Protein AF-A0A7C4NBY6-F1 (afdb_monomer)

Solvent-accessible surface area (backbone atoms only — not comparable to full-atom values): 15526 Å² total; per-residue (Å²): 138,87,88,79,88,91,81,85,66,62,71,57,51,63,73,37,86,77,60,76,78,75,70,84,73,88,75,88,80,89,88,84,87,86,90,79,82,87,80,92,70,84,75,74,75,58,70,39,58,70,63,40,62,49,52,49,52,52,25,50,50,37,29,56,73,66,63,58,60,40,31,35,39,36,38,37,41,39,39,56,54,60,53,80,63,89,55,89,90,58,79,65,83,64,44,34,36,37,45,35,40,35,35,25,38,88,86,44,29,34,62,32,36,39,36,41,34,20,40,81,88,66,49,79,68,38,40,31,40,34,47,93,52,32,33,36,34,66,71,80,70,45,76,44,84,41,78,74,44,67,74,70,83,73,61,92,62,50,78,68,47,50,63,32,72,57,34,46,62,45,79,49,66,48,97,88,66,50,50,28,37,36,38,36,37,58,46,73,48,98,57,71,42,76,48,90,51,33,71,87,53,66,36,37,35,33,40,35,41,40,39,35,24,36,62,80,52,22,41,56,36,35,39,39,31,37,37,32,25,73,84,68,52,72,46,61,41,34,39,37,38,44,49,78,45,71,79,47,81,78,53,69,73,64,55,45,49,60,57,53,50,52,57,54,59,78,73,110

Nearest PDB structures (foldseek):
  4kc5-assembly2_D  TM=1.621E-01  e=1.678E-02  Mycetohabitans rhizox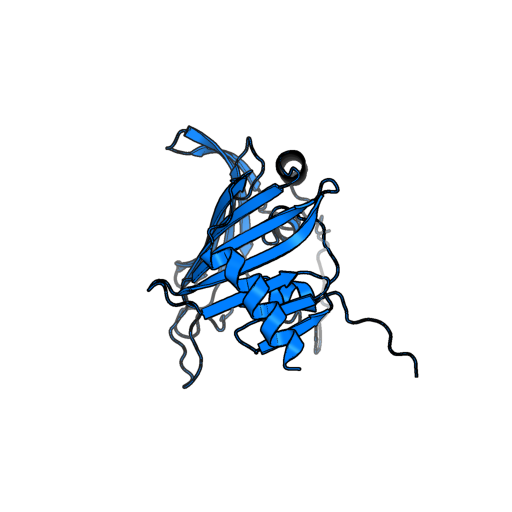inica
  6le0-assembly2_D  TM=1.677E-01  e=1.413E-01  Streptomyces koyangensis
  8oii-assembly1_B  TM=1.585E-01  e=1.658E-01  Mycetohabitans rhizoxinica
  6nnw-assembly1_B  TM=1.621E-01  e=3.494E-01  Streptomyces longisporoflavus
  6le0-assembly1_A  TM=1.257E-01  e=2.407E-01  Streptomyces koyangensis

pLDDT: mean 81.81, std 24.05, range [23.48, 98.44]

Secondary structure (DSSP, 8-state):
-------SSHHHHHHSS--------------------------PPPPPPHHHHHHHHHHHHHHHHH--SEEEEEEEEEEE--PPP-STTPPPP--EEEEEEEEE-TTSEEEEEEEEEEETT--EEEEEEEETTEEEETTTTEEEE---EE-----TTHHHHTT-TT-EEEEEE-TTS-EEEEEEEEEEEEEEE--GGGSSSPPEEEEEEEEEEETTT--EEEEEEEEEETTS-EEEEEEEEEEEEESPPPPHHHHHHHHHHHHHHHT-

Mean predicted aligned error: 9.98 Å

Sequence (268 aa):
MKKWVVFLGLAFVLLTGFVVAINHADAASLIPLDLSKPESSQVEKPTASPSAEQDFQELKNKAQARIGEGWLYMRSFEKFDVDPPQEEGVIPLVDTTGDLWYYVNASGYVERFVTIFRTMDGKIQQVGVYSDGTAWNTMVDEIVEMAPFRFEPSDYGLPYGFRSPDFKSQKTVLENGLEVVRFTFTKQAEKPYKSLDYQASAPIVSHESSYVFDAVSGFFISKTDIVTMEDGTQRVFTYLEEEIKFDVKPPSDVLAYFELKKQREEQK

Structure (mmCIF, N/CA/C/O backbone):
data_AF-A0A7C4NBY6-F1
#
_entry.id   AF-A0A7C4NBY6-F1
#
loop_
_atom_site.group_PDB
_atom_site.id
_atom_site.type_symbol
_atom_site.label_atom_id
_atom_site.label_alt_id
_atom_site.label_comp_id
_atom_site.label_asym_id
_atom_site.label_entity_id
_atom_site.label_seq_id
_atom_site.pdbx_PDB_ins_code
_atom_site.Cartn_x
_atom_site.Cartn_y
_atom_site.Cartn_z
_atom_site.occupancy
_atom_site.B_iso_or_equiv
_atom_site.auth_seq_id
_atom_site.auth_comp_id
_atom_site.auth_asym_id
_atom_site.auth_atom_id
_atom_site.pdbx_PDB_model_num
ATOM 1 N N . MET A 1 1 ? 19.600 20.676 28.885 1.00 32.28 1 MET A N 1
ATOM 2 C CA . MET A 1 1 ? 19.502 19.600 27.876 1.00 32.28 1 MET A CA 1
ATOM 3 C C . MET A 1 1 ? 18.105 19.633 27.279 1.00 32.28 1 MET A C 1
ATOM 5 O O . MET A 1 1 ? 17.155 19.311 27.975 1.00 32.28 1 MET A O 1
ATOM 9 N N . LYS A 1 2 ? 17.972 20.131 26.046 1.00 28.30 2 LYS A N 1
ATOM 10 C CA . LYS A 1 2 ? 16.713 20.163 25.288 1.00 28.30 2 LYS A CA 1
ATOM 11 C C . LYS A 1 2 ? 16.664 18.893 24.434 1.00 28.30 2 LYS A C 1
ATOM 13 O O . LYS A 1 2 ? 17.519 18.741 23.570 1.00 28.30 2 LYS A O 1
ATOM 18 N N . LYS A 1 3 ? 15.711 17.994 24.686 1.00 26.92 3 LYS A N 1
ATOM 19 C CA . LYS A 1 3 ? 15.344 16.919 23.755 1.00 26.92 3 LYS A CA 1
ATOM 20 C C . LYS A 1 3 ? 14.079 17.377 23.036 1.00 26.92 3 LYS A C 1
ATOM 22 O O . LYS A 1 3 ? 13.053 17.556 23.678 1.00 26.92 3 LYS A O 1
ATOM 27 N N . TRP A 1 4 ? 14.196 17.644 21.742 1.00 23.48 4 TRP A N 1
ATOM 28 C CA . TRP A 1 4 ? 13.093 17.975 20.847 1.00 23.48 4 TRP A CA 1
ATOM 29 C C . TRP A 1 4 ? 13.277 17.140 19.572 1.00 23.48 4 TRP A C 1
ATOM 31 O O . TRP A 1 4 ? 14.346 17.170 18.974 1.00 23.48 4 TRP A O 1
ATOM 41 N N . VAL A 1 5 ? 12.200 16.435 19.211 1.00 27.39 5 VAL A N 1
ATOM 42 C CA . VAL A 1 5 ? 11.811 15.954 17.871 1.00 27.39 5 VAL A CA 1
ATOM 43 C C . VAL A 1 5 ? 12.631 14.829 17.227 1.00 27.39 5 VAL A C 1
ATOM 45 O O . VAL A 1 5 ? 13.537 15.073 16.442 1.00 27.39 5 VAL A O 1
ATOM 48 N N . VAL A 1 6 ? 12.166 13.592 17.435 1.00 26.83 6 VAL A N 1
ATOM 49 C CA . VAL A 1 6 ? 12.049 12.559 16.386 1.00 26.83 6 VAL A CA 1
ATOM 50 C C . VAL A 1 6 ? 10.724 11.833 16.654 1.00 26.83 6 VAL A C 1
ATOM 52 O O . VAL A 1 6 ? 10.695 10.884 17.423 1.00 26.83 6 VAL A O 1
ATOM 55 N N . PHE A 1 7 ? 9.601 12.337 16.131 1.00 29.36 7 PHE A N 1
ATOM 56 C CA . PHE A 1 7 ? 8.275 11.728 16.366 1.00 29.36 7 PHE A CA 1
ATOM 57 C C . PHE A 1 7 ? 7.418 11.561 15.101 1.00 29.36 7 PHE A C 1
ATOM 59 O O . PHE A 1 7 ? 6.248 11.224 15.202 1.00 29.36 7 PHE A O 1
ATOM 66 N N . LEU A 1 8 ? 7.984 11.741 13.901 1.00 25.50 8 LEU A N 1
ATOM 67 C CA . LEU A 1 8 ? 7.233 11.577 12.644 1.00 25.50 8 LEU A CA 1
ATOM 68 C C . LEU A 1 8 ? 7.529 10.284 11.862 1.00 25.50 8 LEU A C 1
ATOM 70 O O . LEU A 1 8 ? 6.900 10.054 10.839 1.00 25.50 8 LEU A O 1
ATOM 74 N N . GLY A 1 9 ? 8.443 9.426 12.326 1.00 24.34 9 GLY A N 1
ATOM 75 C CA . GLY A 1 9 ? 8.822 8.204 11.594 1.00 24.34 9 GLY A CA 1
ATOM 76 C C . GLY A 1 9 ? 8.203 6.899 12.105 1.00 24.34 9 GLY A C 1
ATOM 77 O O . GLY A 1 9 ? 8.121 5.938 11.350 1.00 24.34 9 GLY A O 1
ATOM 78 N N . LEU A 1 10 ? 7.762 6.835 13.368 1.00 27.34 10 LEU A N 1
ATOM 79 C CA . LEU A 1 10 ? 7.408 5.554 14.003 1.00 27.34 10 LEU A CA 1
ATOM 80 C C . LEU A 1 10 ? 5.988 5.064 13.675 1.00 27.34 10 LEU A C 1
ATOM 82 O O . LEU A 1 10 ? 5.755 3.861 13.631 1.00 27.34 10 LEU A O 1
ATOM 86 N N . ALA A 1 11 ? 5.051 5.976 13.397 1.00 30.95 11 ALA A N 1
ATOM 87 C CA . ALA A 1 11 ? 3.669 5.604 13.087 1.00 30.95 11 ALA A CA 1
ATOM 88 C C . ALA A 1 11 ? 3.545 4.855 11.745 1.00 30.95 11 ALA A C 1
ATOM 90 O O . ALA A 1 11 ? 2.677 4.003 11.602 1.00 30.95 11 ALA A O 1
ATOM 91 N N . PHE A 1 12 ? 4.448 5.112 10.789 1.00 33.59 12 PHE A N 1
ATOM 92 C CA . PHE A 1 12 ? 4.451 4.426 9.492 1.00 33.59 12 PHE A CA 1
ATOM 93 C C . PHE A 1 12 ? 5.076 3.022 9.582 1.00 33.59 12 PHE A C 1
ATOM 95 O O . PHE A 1 12 ? 4.579 2.083 8.972 1.00 33.59 12 PHE A O 1
ATOM 102 N N . VAL A 1 13 ? 6.092 2.848 10.439 1.00 36.34 13 VAL A N 1
ATOM 103 C CA . VAL A 1 13 ? 6.777 1.560 10.681 1.00 36.34 13 VAL A CA 1
ATOM 104 C C . VAL A 1 13 ? 5.868 0.522 11.354 1.00 36.34 13 VAL A C 1
ATOM 106 O O . VAL A 1 13 ? 6.084 -0.677 11.208 1.00 36.34 13 VAL A O 1
ATOM 109 N N . LEU A 1 14 ? 4.824 0.963 12.061 1.00 35.47 14 LEU A N 1
ATOM 110 C CA . LEU A 1 14 ? 3.851 0.071 12.699 1.00 35.47 14 LEU A CA 1
ATOM 111 C C . LEU A 1 14 ? 2.635 -0.255 11.811 1.00 35.47 14 LEU A C 1
ATOM 113 O O . LEU A 1 14 ? 1.968 -1.258 12.061 1.00 35.47 14 LEU A O 1
ATOM 117 N N . LEU A 1 15 ? 2.361 0.552 10.778 1.00 37.72 15 LEU A N 1
ATOM 118 C CA . LEU A 1 15 ? 1.223 0.378 9.861 1.00 37.72 15 LEU A CA 1
ATOM 119 C C . LEU A 1 15 ? 1.558 -0.491 8.639 1.00 37.72 15 LEU A C 1
ATOM 121 O O . LEU A 1 15 ? 0.681 -1.193 8.140 1.00 37.72 15 LEU A O 1
ATOM 125 N N . THR A 1 16 ? 2.823 -0.530 8.224 1.00 40.53 16 THR A N 1
ATOM 126 C CA . THR A 1 16 ? 3.344 -1.481 7.235 1.00 40.53 16 THR A CA 1
ATOM 127 C C . THR A 1 16 ? 4.327 -2.411 7.938 1.00 40.53 16 THR A C 1
ATOM 129 O O . THR A 1 16 ? 5.498 -2.070 8.119 1.00 40.53 16 THR A O 1
ATOM 132 N N . GLY A 1 17 ? 3.858 -3.579 8.390 1.00 32.06 17 GLY A N 1
ATOM 133 C CA . GLY A 1 17 ? 4.773 -4.669 8.729 1.00 32.06 17 GLY A CA 1
ATOM 134 C C . GLY A 1 17 ? 5.675 -4.908 7.520 1.00 32.06 17 GLY A C 1
ATOM 135 O O . GLY A 1 17 ? 5.159 -5.235 6.462 1.00 32.06 17 GLY A O 1
ATOM 136 N N . PHE A 1 18 ? 6.980 -4.667 7.693 1.00 30.75 18 PHE A N 1
ATOM 137 C CA . PHE A 1 18 ? 7.996 -4.334 6.676 1.00 30.75 18 PHE A CA 1
ATOM 138 C C . PHE A 1 18 ? 8.055 -2.860 6.236 1.00 30.75 18 PHE A C 1
ATOM 140 O O . PHE A 1 18 ? 7.752 -2.489 5.109 1.00 30.75 18 PHE A O 1
ATOM 147 N N . VAL A 1 19 ? 8.651 -2.026 7.091 1.00 28.53 19 VAL A N 1
ATOM 148 C CA . VAL A 1 19 ? 9.591 -1.016 6.592 1.00 28.53 19 VAL A CA 1
ATOM 149 C C . VAL A 1 19 ? 10.946 -1.705 6.479 1.00 28.53 19 VAL A C 1
ATOM 151 O O . VAL A 1 19 ? 11.680 -1.816 7.461 1.00 28.53 19 VAL A O 1
ATOM 154 N N . VAL A 1 20 ? 11.308 -2.154 5.272 1.00 26.89 20 VAL A N 1
ATOM 155 C CA . VAL A 1 20 ? 12.728 -2.121 4.912 1.00 26.89 20 VAL A CA 1
ATOM 156 C C . VAL A 1 20 ? 13.118 -0.661 5.053 1.00 26.89 20 VAL A C 1
ATOM 158 O O . VAL A 1 20 ? 12.638 0.208 4.324 1.00 26.89 20 VAL A O 1
ATOM 161 N N . ALA A 1 21 ? 13.942 -0.379 6.055 1.00 24.91 21 ALA A N 1
ATOM 162 C CA . ALA A 1 21 ? 14.604 0.895 6.182 1.00 24.91 21 ALA A CA 1
ATOM 163 C C . ALA A 1 21 ? 15.480 1.088 4.937 1.00 24.91 21 ALA A C 1
ATOM 165 O O . ALA A 1 21 ? 16.657 0.735 4.930 1.00 24.91 21 ALA A O 1
ATOM 166 N N . ILE A 1 22 ? 14.928 1.691 3.882 1.00 27.41 22 ILE A N 1
ATOM 167 C CA . ILE A 1 22 ? 15.745 2.473 2.965 1.00 27.41 22 ILE A CA 1
ATOM 168 C C . ILE A 1 22 ? 16.161 3.688 3.783 1.00 27.41 22 ILE A C 1
ATOM 170 O O . ILE A 1 22 ? 15.513 4.735 3.780 1.00 27.41 22 ILE A O 1
ATOM 174 N N . ASN A 1 23 ? 17.248 3.518 4.534 1.00 23.75 23 ASN A N 1
ATOM 175 C CA . ASN A 1 23 ? 18.054 4.640 4.954 1.00 23.75 23 ASN A CA 1
ATOM 176 C C . ASN A 1 23 ? 18.308 5.477 3.699 1.00 23.75 23 ASN A C 1
ATOM 178 O O . ASN A 1 23 ? 19.023 5.060 2.788 1.00 23.75 23 ASN A O 1
ATOM 182 N N . HIS A 1 24 ? 17.729 6.674 3.662 1.00 27.55 24 HIS A N 1
ATOM 183 C CA . HIS A 1 24 ? 18.374 7.789 2.994 1.00 27.55 24 HIS A CA 1
ATOM 184 C C . HIS A 1 24 ? 19.707 8.010 3.713 1.00 27.55 24 HIS A C 1
ATOM 186 O O . HIS A 1 24 ? 19.808 8.787 4.658 1.00 27.55 24 HIS A O 1
ATOM 192 N N . ALA A 1 25 ? 20.722 7.256 3.301 1.00 25.66 25 ALA A N 1
ATOM 193 C CA . ALA A 1 25 ? 22.104 7.569 3.582 1.00 25.66 25 ALA A CA 1
ATOM 194 C C . ALA A 1 25 ? 22.569 8.547 2.501 1.00 25.66 25 ALA A C 1
ATOM 196 O O . ALA A 1 25 ? 23.158 8.153 1.498 1.00 25.66 25 ALA A O 1
ATOM 197 N N . ASP A 1 26 ? 22.308 9.833 2.724 1.00 31.17 26 ASP A N 1
ATOM 198 C CA . ASP A 1 26 ? 23.269 10.837 2.289 1.00 31.17 26 ASP A CA 1
ATOM 199 C C . ASP A 1 26 ? 24.441 10.778 3.275 1.00 31.17 26 ASP A C 1
ATOM 201 O O . ASP A 1 26 ? 24.358 11.252 4.408 1.00 31.17 26 ASP A O 1
ATOM 205 N N . ALA A 1 27 ? 25.539 10.162 2.846 1.00 26.11 27 ALA A N 1
ATOM 206 C CA . ALA A 1 27 ? 26.855 10.378 3.429 1.00 26.11 27 ALA A CA 1
ATOM 207 C C . ALA A 1 27 ? 27.911 10.238 2.330 1.00 26.11 27 ALA A C 1
ATOM 209 O O . ALA A 1 27 ? 28.304 9.147 1.921 1.00 26.11 27 ALA A O 1
ATOM 210 N N . ALA A 1 28 ? 28.331 11.397 1.837 1.00 33.75 28 ALA A N 1
ATOM 211 C CA . ALA A 1 28 ? 29.424 11.583 0.904 1.00 33.75 28 ALA A CA 1
ATOM 212 C C . ALA A 1 28 ? 30.801 11.255 1.513 1.00 33.75 28 ALA A C 1
ATOM 214 O O . ALA A 1 28 ? 31.019 11.397 2.715 1.00 33.75 28 ALA A O 1
ATOM 215 N N . SER A 1 29 ? 31.754 10.940 0.630 1.00 25.06 29 SER A N 1
ATOM 216 C CA . SER A 1 29 ? 33.210 11.115 0.789 1.00 25.06 29 SER A CA 1
ATOM 217 C C . SER A 1 29 ? 33.856 10.956 -0.609 1.00 25.06 29 SER A C 1
ATOM 219 O O . SER A 1 29 ? 33.950 9.831 -1.086 1.00 25.06 29 SER A O 1
ATOM 221 N N . LEU A 1 30 ? 34.023 12.020 -1.422 1.00 29.78 30 LEU A N 1
ATOM 222 C CA . LEU A 1 30 ? 35.230 12.882 -1.594 1.00 29.78 30 LEU A CA 1
ATOM 223 C C . LEU A 1 30 ? 36.470 12.075 -2.084 1.00 29.78 30 LEU A C 1
ATOM 225 O O . LEU A 1 30 ? 36.794 11.084 -1.444 1.00 29.78 30 LEU A O 1
ATOM 229 N N . ILE A 1 31 ? 37.244 12.369 -3.158 1.00 30.73 31 ILE A N 1
ATOM 230 C CA . ILE A 1 31 ? 37.828 13.587 -3.818 1.00 30.73 31 ILE A CA 1
ATOM 231 C C . ILE A 1 31 ? 38.410 13.151 -5.223 1.00 30.73 31 ILE A C 1
ATOM 233 O O . ILE A 1 31 ? 38.575 11.941 -5.379 1.00 30.73 31 ILE A O 1
ATOM 237 N N . PRO A 1 32 ? 38.917 13.985 -6.184 1.00 30.92 32 PRO A N 1
ATOM 238 C CA . PRO A 1 32 ? 38.577 15.327 -6.699 1.00 30.92 32 PRO A CA 1
ATOM 239 C C . PRO A 1 32 ? 38.103 15.326 -8.179 1.00 30.92 32 PRO A C 1
ATOM 241 O O . PRO A 1 32 ? 38.377 14.413 -8.953 1.00 30.92 32 PRO A O 1
ATOM 244 N N . LEU A 1 33 ? 37.480 16.436 -8.587 1.00 28.31 33 LEU A N 1
ATOM 245 C CA . LEU A 1 33 ? 37.264 16.824 -9.986 1.00 28.31 33 LEU A CA 1
ATOM 246 C C . LEU A 1 33 ? 38.569 17.339 -10.627 1.00 28.31 33 LEU A C 1
ATOM 248 O O . LEU A 1 33 ? 39.222 18.206 -10.043 1.00 28.31 33 LEU A O 1
ATOM 252 N N . ASP A 1 34 ? 38.874 16.898 -11.851 1.00 31.20 34 ASP A N 1
ATOM 253 C CA . ASP A 1 34 ? 39.746 17.629 -12.781 1.00 31.20 34 ASP A CA 1
ATOM 254 C C . ASP A 1 34 ? 38.880 18.536 -13.675 1.00 31.20 34 ASP A C 1
ATOM 256 O O . ASP A 1 34 ? 37.885 18.109 -14.265 1.00 31.20 34 ASP A O 1
ATOM 260 N N . LEU A 1 35 ? 39.238 19.819 -13.699 1.00 44.47 35 LEU A N 1
ATOM 261 C CA . LEU A 1 35 ? 38.503 20.946 -14.268 1.00 44.47 35 LEU A CA 1
ATOM 262 C C . LEU A 1 35 ? 39.132 21.395 -15.593 1.00 44.47 35 LEU A C 1
ATOM 264 O O . LEU A 1 35 ? 39.631 22.515 -15.711 1.00 44.47 35 LEU A O 1
ATOM 268 N N . SER A 1 36 ? 39.033 20.568 -16.629 1.00 35.53 36 SER A N 1
ATOM 269 C CA . SER A 1 36 ? 39.248 21.008 -18.013 1.00 35.53 36 SER A CA 1
ATOM 270 C C . SER A 1 36 ? 37.919 21.019 -18.790 1.00 35.53 36 SER A C 1
ATOM 272 O O . SER A 1 36 ? 37.463 20.019 -19.329 1.00 35.53 36 SER A O 1
ATOM 274 N N . LYS A 1 37 ? 37.270 22.198 -18.792 1.00 36.00 37 LYS A N 1
ATOM 275 C CA . LYS A 1 37 ? 36.096 22.608 -19.612 1.00 36.00 37 LYS A CA 1
ATOM 276 C C . LYS A 1 37 ? 36.357 22.453 -21.136 1.00 36.00 37 LYS A C 1
ATOM 278 O O . LYS A 1 37 ? 37.534 22.404 -21.492 1.00 36.00 37 LYS A O 1
ATOM 283 N N . PRO A 1 38 ? 35.350 22.578 -22.049 1.00 48.56 38 PRO A N 1
ATOM 284 C CA . PRO A 1 38 ? 33.964 23.072 -21.882 1.00 48.56 38 PRO A CA 1
ATOM 285 C C . PRO A 1 38 ? 32.883 22.112 -22.451 1.00 48.56 38 PRO A C 1
ATOM 287 O O . PRO A 1 38 ? 33.182 21.219 -23.219 1.00 48.56 38 PRO A O 1
ATOM 290 N N . GLU A 1 39 ? 31.616 22.159 -22.037 1.00 32.28 39 GLU A N 1
ATOM 291 C CA . GLU A 1 39 ? 30.626 23.080 -22.606 1.00 32.28 39 GLU A CA 1
ATOM 292 C C . GLU A 1 39 ? 29.382 23.208 -21.720 1.00 32.28 39 GLU A C 1
ATOM 294 O O . GLU A 1 39 ? 28.877 22.263 -21.119 1.00 32.28 39 GLU A O 1
ATOM 299 N N . SER A 1 40 ? 28.904 24.445 -21.656 1.00 42.62 40 SER A N 1
ATOM 300 C CA . SER A 1 40 ? 27.675 24.864 -21.003 1.00 42.62 40 SER A CA 1
ATOM 301 C C . SER A 1 40 ? 26.471 24.305 -21.758 1.00 42.62 40 SER A C 1
ATOM 303 O O . SER A 1 40 ? 26.039 24.899 -22.742 1.00 42.62 40 SER A O 1
ATOM 305 N N . SER A 1 41 ? 25.878 23.234 -21.243 1.00 34.41 41 SER A N 1
ATOM 306 C CA . SER A 1 41 ? 24.446 23.004 -21.415 1.00 34.41 41 SER A CA 1
ATOM 307 C C . SER A 1 41 ? 23.774 23.383 -20.106 1.00 34.41 41 SER A C 1
ATOM 309 O O . SER A 1 41 ? 24.000 22.751 -19.075 1.00 34.41 41 SER A O 1
ATOM 311 N N . GLN A 1 42 ? 22.982 24.455 -20.128 1.00 35.38 42 GLN A N 1
ATOM 312 C CA . GLN A 1 42 ? 21.970 24.630 -19.099 1.00 35.38 42 GLN A CA 1
ATOM 313 C C . GLN A 1 42 ? 21.042 23.423 -19.219 1.00 35.38 42 GLN A C 1
ATOM 315 O O . GLN A 1 42 ? 20.294 23.302 -20.183 1.00 35.38 42 GLN A O 1
ATOM 320 N N . VAL A 1 43 ? 21.164 22.487 -18.279 1.00 36.09 43 VAL A N 1
ATOM 321 C CA . VAL A 1 43 ? 20.194 21.412 -18.108 1.00 36.09 43 VAL A CA 1
ATOM 322 C C . VAL A 1 43 ? 18.941 22.092 -17.578 1.00 36.09 43 VAL A C 1
ATOM 324 O O . VAL A 1 43 ? 18.817 22.340 -16.377 1.00 36.09 43 VAL A O 1
ATOM 327 N N . GLU A 1 44 ? 18.045 22.481 -18.484 1.00 37.28 44 GLU A N 1
ATOM 328 C CA . GLU A 1 44 ? 16.675 22.776 -18.096 1.00 37.28 44 GLU A CA 1
ATOM 329 C C . GLU A 1 44 ? 16.145 21.541 -17.379 1.00 37.28 44 GLU A C 1
ATOM 331 O O . GLU A 1 44 ? 16.130 20.432 -17.912 1.00 37.28 44 GLU A O 1
ATOM 336 N N . LYS A 1 45 ? 15.798 21.741 -16.109 1.00 38.00 45 LYS A N 1
ATOM 337 C CA . LYS A 1 45 ? 15.256 20.707 -15.244 1.00 38.00 45 LYS A CA 1
ATOM 338 C C . LYS A 1 45 ? 13.979 20.187 -15.915 1.00 38.00 45 LYS A C 1
ATOM 340 O O . LYS A 1 45 ? 13.042 20.977 -16.067 1.00 38.00 45 LYS A O 1
ATOM 345 N N . PRO A 1 46 ? 13.915 18.910 -16.327 1.00 40.50 46 PRO A N 1
ATOM 346 C CA . PRO A 1 46 ? 12.710 18.372 -16.930 1.00 40.50 46 PRO A CA 1
ATOM 347 C C . PRO A 1 46 ?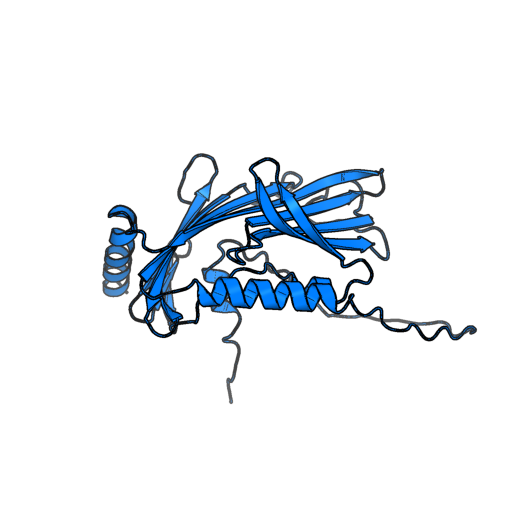 11.573 18.508 -15.921 1.00 40.50 46 PRO A C 1
ATOM 349 O O . PRO A 1 46 ? 11.653 18.003 -14.801 1.00 40.50 46 PRO A O 1
ATOM 352 N N . THR A 1 47 ? 10.561 19.283 -16.285 1.00 44.03 47 THR A N 1
ATOM 353 C CA . THR A 1 47 ? 9.351 19.451 -15.482 1.00 44.03 47 THR A CA 1
ATOM 354 C C . THR A 1 47 ? 8.361 18.423 -16.007 1.00 44.03 47 THR A C 1
ATOM 356 O O . THR A 1 47 ? 8.176 18.350 -17.224 1.00 44.03 47 THR A O 1
ATOM 359 N N . ALA A 1 48 ? 7.765 17.605 -15.132 1.00 54.84 48 ALA A N 1
ATOM 360 C CA . ALA A 1 48 ? 6.687 16.706 -15.537 1.00 54.84 48 ALA A CA 1
ATOM 361 C C . ALA A 1 48 ? 5.644 17.461 -16.365 1.00 54.84 48 ALA A C 1
ATOM 363 O O . ALA A 1 48 ? 5.417 18.657 -16.160 1.00 54.84 48 ALA A O 1
ATOM 364 N N . SER A 1 49 ? 4.984 16.753 -17.285 1.00 58.81 49 SER A N 1
ATOM 365 C CA . SER A 1 49 ? 3.817 17.311 -17.961 1.00 58.81 49 SER A CA 1
ATOM 366 C C . SER A 1 49 ? 2.822 17.767 -16.885 1.00 58.81 49 SER A C 1
ATOM 368 O O . SER A 1 49 ? 2.381 16.917 -16.106 1.00 58.81 49 SER A O 1
ATOM 370 N N . PRO A 1 50 ? 2.445 19.061 -16.821 1.00 63.66 50 PRO A N 1
ATOM 371 C CA . PRO A 1 50 ? 1.533 19.585 -15.799 1.00 63.66 50 PRO A CA 1
ATOM 372 C C . PRO A 1 50 ? 0.230 18.783 -15.680 1.00 63.66 50 PRO A C 1
ATOM 374 O O . PRO A 1 50 ? -0.383 18.748 -14.619 1.00 63.66 50 PRO A O 1
ATOM 377 N N . SER A 1 51 ? -0.159 18.095 -16.759 1.00 83.44 51 SER A N 1
ATOM 378 C CA . SER A 1 51 ? -1.316 17.199 -16.801 1.00 83.44 51 SER A CA 1
ATOM 379 C C . SER A 1 51 ? -1.248 16.018 -15.828 1.00 83.44 51 SER A C 1
ATOM 381 O O . SER A 1 51 ? -2.271 15.676 -15.251 1.00 83.44 51 SER A O 1
ATOM 383 N N . ALA A 1 52 ? -0.081 15.415 -15.584 1.00 89.81 52 ALA A N 1
ATOM 384 C CA . ALA A 1 52 ? -0.006 14.182 -14.799 1.00 89.81 52 ALA A CA 1
ATOM 385 C C . ALA A 1 52 ? -0.103 14.444 -13.286 1.00 89.81 52 ALA A C 1
ATOM 387 O O . ALA A 1 52 ? -0.784 13.719 -12.563 1.00 89.81 52 ALA A O 1
ATOM 388 N N . GLU A 1 53 ? 0.519 15.522 -12.803 1.00 91.06 53 GLU A N 1
ATOM 389 C CA . GLU A 1 53 ? 0.329 15.977 -11.422 1.00 91.06 53 GLU A CA 1
ATOM 390 C C . GLU A 1 53 ? -1.123 16.425 -11.195 1.00 91.06 53 GLU A C 1
ATOM 392 O O . GLU A 1 53 ? -1.724 16.065 -10.186 1.00 91.06 53 GLU A O 1
ATOM 397 N N . GLN A 1 54 ? -1.718 17.141 -12.157 1.00 92.12 54 GLN A N 1
ATOM 398 C CA . GLN A 1 54 ? -3.134 17.520 -12.112 1.00 92.12 54 GLN A CA 1
ATOM 399 C C . GLN A 1 54 ? -4.064 16.300 -12.082 1.00 92.12 54 GLN A C 1
ATOM 401 O O . GLN A 1 54 ? -4.962 16.260 -11.244 1.00 92.12 54 GLN A O 1
ATOM 406 N N . ASP A 1 55 ? -3.824 15.296 -12.933 1.00 93.62 55 ASP A N 1
ATOM 407 C CA . ASP A 1 55 ? -4.571 14.033 -12.936 1.00 93.62 55 ASP A CA 1
ATOM 408 C C . ASP A 1 55 ? -4.481 13.348 -11.563 1.00 93.62 55 ASP A C 1
ATOM 410 O O . ASP A 1 55 ? -5.492 12.906 -11.020 1.00 93.62 55 ASP A O 1
ATOM 414 N N . PHE A 1 56 ? -3.289 13.291 -10.961 1.00 95.44 56 PHE A N 1
ATOM 415 C CA . PHE A 1 56 ? -3.122 12.696 -9.636 1.00 95.44 56 PHE A CA 1
ATOM 416 C C . PHE A 1 56 ? -3.850 13.480 -8.537 1.00 95.44 56 PHE A C 1
ATOM 418 O O . PHE A 1 56 ? -4.526 12.878 -7.703 1.00 95.44 56 PHE A O 1
ATOM 425 N N . GLN A 1 57 ? -3.774 14.814 -8.541 1.00 95.00 57 GLN A N 1
ATOM 426 C CA . GLN A 1 57 ? -4.529 15.631 -7.586 1.00 95.00 57 GLN A CA 1
ATOM 427 C C . GLN A 1 57 ? -6.045 15.456 -7.765 1.00 95.00 57 GLN A C 1
ATOM 429 O O . GLN A 1 57 ? -6.777 15.405 -6.777 1.00 95.00 57 GLN A O 1
ATOM 434 N N . GLU A 1 58 ? -6.531 15.314 -9.002 1.00 95.75 58 GLU A N 1
ATOM 435 C CA . GLU A 1 58 ? -7.936 15.000 -9.281 1.00 95.75 58 GLU A CA 1
ATOM 436 C C . GLU A 1 58 ? -8.342 13.655 -8.656 1.00 95.75 58 GLU A C 1
ATOM 438 O O . GLU A 1 58 ? -9.369 13.579 -7.978 1.00 95.75 58 GLU A O 1
ATOM 443 N N . LEU A 1 59 ? -7.524 12.611 -8.823 1.00 96.88 59 LEU A N 1
ATOM 444 C CA . LEU A 1 59 ? -7.760 11.289 -8.231 1.00 96.88 59 LEU A CA 1
ATOM 445 C C . LEU A 1 59 ? -7.736 11.338 -6.701 1.00 96.88 59 LEU A C 1
ATOM 447 O O . LEU A 1 59 ? -8.670 10.845 -6.068 1.00 96.88 59 LEU A O 1
ATOM 451 N N . LYS A 1 60 ? -6.741 12.004 -6.098 1.00 96.19 60 LYS A N 1
ATOM 452 C CA . LYS A 1 60 ? -6.661 12.172 -4.638 1.00 96.19 60 LYS A CA 1
ATOM 453 C C . LYS A 1 60 ? -7.905 12.875 -4.096 1.00 96.19 60 LYS A C 1
ATOM 455 O O . LYS A 1 60 ? -8.461 12.445 -3.088 1.00 96.19 60 LYS A O 1
ATOM 460 N N . ASN A 1 61 ? -8.396 13.904 -4.789 1.00 96.25 61 ASN A N 1
ATOM 461 C CA . ASN A 1 61 ? -9.627 14.598 -4.412 1.00 96.25 61 ASN A CA 1
ATOM 462 C C . ASN A 1 61 ? -10.869 13.702 -4.532 1.00 96.25 61 ASN A C 1
ATOM 464 O O . ASN A 1 61 ? -11.708 13.716 -3.630 1.00 96.25 61 ASN A O 1
ATOM 468 N N . LYS A 1 62 ? -10.986 12.900 -5.601 1.00 97.00 62 LYS A N 1
ATOM 469 C CA . LYS A 1 62 ? -12.079 11.923 -5.763 1.00 97.00 62 LYS A CA 1
ATOM 470 C C . LYS A 1 62 ? -12.077 10.892 -4.637 1.00 97.00 62 LYS A C 1
ATOM 472 O O . LYS A 1 62 ? -13.112 10.707 -3.999 1.00 97.00 62 LYS A O 1
ATOM 477 N N . ALA A 1 63 ? -10.922 10.297 -4.346 1.00 96.31 63 ALA A N 1
ATOM 478 C CA . ALA A 1 63 ? -10.783 9.314 -3.278 1.00 96.31 63 ALA A CA 1
ATOM 479 C C . ALA A 1 63 ? -11.102 9.936 -1.913 1.00 96.31 63 ALA A C 1
ATOM 481 O O . ALA A 1 63 ? -11.882 9.385 -1.139 1.00 96.3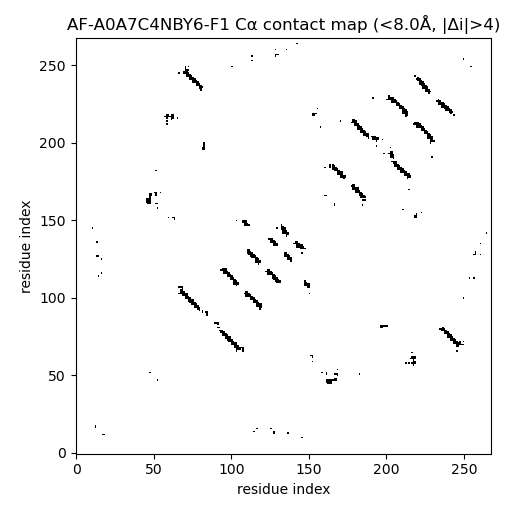1 63 ALA A O 1
ATOM 482 N N . GLN A 1 64 ? -10.595 11.144 -1.649 1.00 94.88 64 GLN A N 1
ATOM 483 C CA . GLN A 1 64 ? -10.881 11.864 -0.412 1.00 94.88 64 GLN A CA 1
ATOM 484 C C . GLN A 1 64 ? -12.372 12.165 -0.226 1.00 94.88 64 GLN A C 1
ATOM 486 O O . GLN A 1 64 ? -12.869 12.066 0.893 1.00 94.88 64 GLN A O 1
ATOM 491 N N . ALA A 1 65 ? -13.081 12.517 -1.301 1.00 95.44 65 ALA A N 1
ATOM 492 C CA . ALA A 1 65 ? -14.512 12.811 -1.267 1.00 95.44 65 ALA A CA 1
ATOM 493 C C . ALA A 1 65 ? -15.389 11.564 -1.050 1.00 95.44 65 ALA A C 1
ATOM 495 O O . ALA A 1 65 ? -16.554 11.694 -0.679 1.00 95.44 65 ALA A O 1
ATOM 496 N N . ARG A 1 66 ? -14.849 10.364 -1.293 1.00 94.56 66 ARG A N 1
ATOM 497 C CA . ARG A 1 66 ? -15.535 9.082 -1.067 1.00 94.56 66 ARG A CA 1
ATOM 498 C C . ARG A 1 66 ? -15.413 8.585 0.371 1.00 94.56 66 ARG A C 1
ATOM 500 O O . ARG A 1 66 ? -16.226 7.768 0.787 1.00 94.56 66 ARG A O 1
ATOM 507 N N . ILE A 1 67 ? -14.412 9.053 1.113 1.00 93.88 67 ILE A N 1
ATOM 508 C CA . ILE A 1 67 ? -14.202 8.653 2.505 1.00 93.88 67 ILE A CA 1
ATOM 509 C C . ILE A 1 67 ? -15.245 9.352 3.378 1.00 93.88 67 ILE A C 1
ATOM 511 O O . ILE A 1 67 ? -15.162 10.557 3.620 1.00 93.88 67 ILE A O 1
ATOM 515 N N . GLY A 1 68 ? -16.228 8.580 3.832 1.00 94.62 68 GLY A N 1
ATOM 516 C CA . GLY A 1 68 ? -17.225 8.992 4.815 1.00 94.62 68 GLY A CA 1
ATOM 517 C C . GLY A 1 68 ? -16.925 8.461 6.215 1.00 94.62 68 GLY A C 1
ATOM 518 O O . GLY A 1 68 ? -15.962 7.724 6.430 1.00 94.62 68 GLY A O 1
ATOM 519 N N . GLU A 1 69 ? -17.781 8.833 7.167 1.00 97.38 69 GLU A N 1
ATOM 520 C CA . GLU A 1 69 ? -17.804 8.195 8.482 1.00 97.38 69 GLU A CA 1
ATOM 521 C C . GLU A 1 69 ? -18.194 6.722 8.341 1.00 97.38 69 GLU A C 1
ATOM 523 O O . GLU A 1 69 ? -19.185 6.402 7.688 1.00 97.38 69 GLU A O 1
ATOM 528 N N . GLY A 1 70 ? -17.454 5.836 8.999 1.00 97.50 70 GLY A N 1
ATOM 529 C CA . GLY A 1 70 ? -17.780 4.422 9.050 1.00 97.50 70 GLY A CA 1
ATOM 530 C C . GLY A 1 70 ? -16.563 3.520 8.959 1.00 97.50 70 GLY A C 1
ATOM 531 O O . GLY A 1 70 ? -15.412 3.935 9.104 1.00 97.50 70 GLY A O 1
ATOM 532 N N . TRP A 1 71 ? -16.846 2.240 8.752 1.00 97.94 71 TRP A N 1
ATOM 533 C CA . TRP A 1 71 ? -15.818 1.232 8.563 1.00 97.94 71 TRP A CA 1
ATOM 534 C C . TRP A 1 71 ? -15.411 1.138 7.099 1.00 97.94 71 TRP A C 1
ATOM 536 O O . TRP A 1 71 ? -16.244 0.986 6.203 1.00 97.94 71 TRP A O 1
ATOM 546 N N . LEU A 1 72 ? -14.104 1.168 6.898 1.00 97.00 72 LEU A N 1
ATOM 547 C CA . LEU A 1 72 ? -13.433 0.944 5.638 1.00 97.00 72 LEU A CA 1
ATOM 548 C C . LEU A 1 72 ? -12.617 -0.337 5.761 1.00 97.00 72 LEU A C 1
ATOM 550 O O . LEU A 1 72 ? -11.868 -0.523 6.722 1.00 97.00 72 LEU A O 1
ATOM 554 N N . TYR A 1 73 ? -12.776 -1.215 4.783 1.00 97.81 73 TYR A N 1
ATOM 555 C CA . TYR A 1 73 ? -11.957 -2.404 4.631 1.00 97.81 73 TYR A CA 1
ATOM 556 C C . TYR A 1 73 ? -11.067 -2.235 3.417 1.00 97.81 73 TYR A C 1
ATOM 558 O O . TYR A 1 73 ? -11.539 -1.859 2.345 1.00 97.81 73 TYR A O 1
ATOM 566 N N . MET A 1 74 ? -9.796 -2.547 3.589 1.00 97.25 74 MET A N 1
ATOM 567 C CA . MET A 1 74 ? -8.823 -2.578 2.521 1.00 97.25 74 MET A CA 1
ATOM 568 C C . MET A 1 74 ? -8.104 -3.914 2.568 1.00 97.25 74 MET A C 1
ATOM 570 O O . MET A 1 74 ? -7.639 -4.340 3.626 1.00 97.25 74 MET A O 1
ATOM 574 N N . ARG A 1 75 ? -8.035 -4.579 1.424 1.00 96.75 75 ARG A N 1
ATOM 575 C CA . ARG A 1 75 ? -7.243 -5.783 1.248 1.00 96.75 75 ARG A CA 1
ATOM 576 C C . ARG A 1 75 ? -6.055 -5.439 0.378 1.00 96.75 75 ARG A C 1
ATOM 578 O O . ARG A 1 75 ? -6.263 -4.966 -0.732 1.00 96.75 75 ARG A O 1
ATOM 585 N N . SER A 1 76 ? -4.850 -5.708 0.857 1.00 95.50 76 SER A N 1
ATOM 586 C CA . SER A 1 76 ? -3.637 -5.595 0.058 1.00 95.50 76 SER A CA 1
ATOM 587 C C . SER A 1 76 ? -3.094 -6.978 -0.279 1.00 95.50 76 SER A C 1
ATOM 589 O O . SER A 1 76 ? -3.151 -7.908 0.529 1.00 95.50 76 SER A O 1
ATOM 591 N N . PHE A 1 77 ? -2.569 -7.120 -1.485 1.00 95.31 77 PHE A N 1
ATOM 592 C CA . PHE A 1 77 ? -1.773 -8.261 -1.903 1.00 95.31 77 PHE A CA 1
ATOM 593 C C . PHE A 1 77 ? -0.435 -7.736 -2.395 1.00 95.31 77 PHE A C 1
ATOM 595 O O . PHE A 1 77 ? -0.400 -6.935 -3.326 1.00 95.31 77 PHE A O 1
ATOM 602 N N . GLU A 1 78 ? 0.649 -8.181 -1.773 1.00 93.44 78 GLU A N 1
ATOM 603 C CA . GLU A 1 78 ? 1.997 -7.756 -2.121 1.00 93.44 78 GLU A CA 1
ATOM 604 C C . GLU A 1 78 ? 2.861 -8.968 -2.438 1.00 93.44 78 GLU A C 1
ATOM 606 O O . GLU A 1 78 ? 2.874 -9.960 -1.707 1.00 93.44 78 GLU A O 1
ATOM 611 N N . LYS A 1 79 ? 3.583 -8.879 -3.549 1.00 91.88 79 LYS A N 1
ATOM 612 C CA . LYS A 1 79 ? 4.488 -9.900 -4.048 1.00 91.88 79 LYS A CA 1
ATOM 613 C C . LYS A 1 79 ? 5.845 -9.286 -4.332 1.00 91.88 79 LYS A C 1
ATOM 615 O O . LYS A 1 79 ? 5.933 -8.247 -4.990 1.00 91.88 79 LYS A O 1
ATOM 620 N N . PHE A 1 80 ? 6.885 -9.986 -3.901 1.00 90.06 80 PHE A N 1
ATOM 621 C CA . PHE A 1 80 ? 8.271 -9.596 -4.118 1.00 90.06 80 PHE A CA 1
ATOM 622 C C . PHE A 1 80 ? 8.990 -10.657 -4.942 1.00 90.06 80 PHE A C 1
ATOM 624 O O . PHE A 1 80 ? 8.847 -11.854 -4.699 1.00 90.06 80 PHE A O 1
ATOM 631 N N . ASP A 1 81 ? 9.784 -10.218 -5.912 1.00 90.06 81 ASP A N 1
ATOM 632 C CA . ASP A 1 81 ? 10.714 -11.089 -6.622 1.00 90.06 81 ASP A CA 1
ATOM 633 C C . ASP A 1 81 ? 12.132 -10.788 -6.145 1.00 90.06 81 ASP A C 1
ATOM 635 O O . ASP A 1 81 ? 12.688 -9.738 -6.460 1.00 90.06 81 ASP A O 1
ATOM 639 N N . VAL A 1 82 ? 12.704 -11.697 -5.356 1.00 86.75 82 VAL A N 1
ATOM 640 C CA . VAL A 1 82 ? 14.050 -11.556 -4.789 1.00 86.75 82 VAL A CA 1
ATOM 641 C C . VAL A 1 82 ? 14.840 -12.847 -4.957 1.00 86.75 82 VAL A C 1
ATOM 643 O O . VAL A 1 82 ? 14.283 -13.944 -5.039 1.00 86.75 82 VAL A O 1
ATOM 646 N N . ASP A 1 83 ? 16.160 -12.728 -5.024 1.00 86.12 83 ASP A N 1
ATOM 647 C CA . ASP A 1 83 ? 17.054 -13.872 -4.927 1.00 86.12 83 ASP A CA 1
ATOM 648 C C . ASP A 1 83 ? 16.954 -14.482 -3.517 1.00 86.12 83 ASP A C 1
ATOM 650 O O . ASP A 1 83 ? 16.792 -13.752 -2.533 1.00 86.12 83 ASP A O 1
ATOM 654 N N . PRO A 1 84 ? 17.063 -15.817 -3.381 1.00 80.31 84 PRO A N 1
ATOM 655 C CA . PRO A 1 84 ? 17.071 -16.451 -2.073 1.00 80.31 84 PRO A CA 1
ATOM 656 C C . PRO A 1 84 ? 18.166 -15.856 -1.176 1.00 80.31 84 PRO A C 1
ATOM 658 O O . PRO A 1 84 ? 19.286 -15.635 -1.655 1.00 80.31 84 PRO A O 1
ATOM 661 N N . PRO A 1 85 ? 17.884 -15.628 0.119 1.00 76.50 85 PRO A N 1
ATOM 662 C CA . PRO A 1 85 ? 18.883 -15.115 1.039 1.00 76.50 85 PRO A CA 1
ATOM 663 C C . PRO A 1 85 ? 20.075 -16.074 1.101 1.00 76.50 85 PRO A C 1
ATOM 665 O O . PRO A 1 85 ? 19.907 -17.284 1.256 1.00 76.50 85 PRO A O 1
ATOM 668 N N . GLN A 1 86 ? 21.285 -15.529 0.962 1.00 73.31 86 GLN A N 1
ATOM 669 C CA . GLN A 1 86 ? 22.524 -16.309 1.068 1.00 73.31 86 GLN A CA 1
ATOM 670 C C . GLN A 1 86 ? 23.001 -16.459 2.517 1.00 73.31 86 GLN A C 1
ATOM 672 O O . GLN A 1 86 ? 23.785 -17.355 2.822 1.00 73.31 86 GLN A O 1
ATOM 677 N N . GLU A 1 87 ? 22.533 -15.584 3.407 1.00 77.19 87 GLU A N 1
ATOM 678 C CA . GLU A 1 87 ? 22.871 -15.597 4.825 1.00 77.19 87 GLU A CA 1
ATOM 679 C C . GLU A 1 87 ? 21.888 -16.466 5.617 1.00 77.19 87 GLU A C 1
ATOM 681 O O . GLU A 1 87 ? 20.666 -16.353 5.487 1.00 77.19 87 GLU A O 1
ATOM 686 N N . GLU A 1 88 ? 22.431 -17.328 6.475 1.00 74.12 88 GLU A N 1
ATOM 687 C CA . GLU A 1 88 ? 21.636 -18.162 7.369 1.00 74.12 88 GLU A CA 1
ATOM 688 C C . GLU A 1 88 ? 20.896 -17.289 8.396 1.00 74.12 88 GLU A C 1
ATOM 690 O O . GLU A 1 88 ? 21.485 -16.430 9.049 1.00 74.12 88 GLU A O 1
ATOM 695 N N . GLY A 1 89 ? 19.587 -17.507 8.540 1.00 67.56 89 GLY A N 1
ATOM 696 C CA . GLY A 1 89 ? 18.736 -16.750 9.463 1.00 67.56 89 GLY A CA 1
ATOM 697 C C . GLY A 1 89 ? 18.105 -15.480 8.881 1.00 67.56 89 GLY A C 1
ATOM 698 O O . GLY A 1 89 ? 17.265 -14.880 9.552 1.00 67.56 89 GLY A O 1
ATOM 699 N N . VAL A 1 90 ? 18.429 -15.093 7.642 1.00 69.00 90 VAL A N 1
ATOM 700 C CA . VAL A 1 90 ? 17.707 -14.016 6.948 1.00 69.00 90 VAL A CA 1
ATOM 701 C C . VAL A 1 90 ? 16.372 -14.549 6.433 1.00 69.00 90 VAL A C 1
ATOM 703 O O . VAL A 1 90 ? 16.314 -15.508 5.663 1.00 69.00 90 VAL A O 1
ATOM 706 N N . ILE A 1 91 ? 15.283 -13.922 6.877 1.00 63.31 91 ILE A N 1
ATOM 707 C CA . ILE A 1 91 ? 13.932 -14.245 6.416 1.00 63.31 91 ILE A CA 1
ATOM 708 C C . ILE A 1 91 ? 13.747 -13.580 5.046 1.00 63.31 91 ILE A C 1
ATOM 710 O O . ILE A 1 91 ? 13.918 -12.363 4.954 1.00 63.31 91 ILE A O 1
ATOM 714 N N . PRO A 1 92 ? 13.419 -14.338 3.985 1.00 66.44 92 PRO A N 1
ATOM 715 C CA . PRO A 1 92 ? 13.161 -13.745 2.681 1.00 66.44 92 PRO A CA 1
ATOM 716 C C . PRO A 1 92 ? 11.956 -12.805 2.753 1.00 66.44 92 PRO A C 1
ATOM 718 O O . PRO A 1 92 ? 11.029 -13.032 3.536 1.00 66.44 92 PRO A O 1
ATOM 721 N N . LEU A 1 93 ? 11.941 -11.786 1.892 1.00 71.12 93 LEU A N 1
ATOM 722 C CA . LEU A 1 93 ? 10.695 -11.103 1.558 1.00 71.12 93 LEU A CA 1
ATOM 723 C C . LEU A 1 93 ? 9.730 -12.166 1.026 1.00 71.12 93 LEU A C 1
ATOM 725 O O . LEU A 1 93 ? 10.049 -12.899 0.090 1.00 71.12 93 LEU A O 1
ATOM 729 N N . VAL A 1 94 ? 8.593 -12.308 1.695 1.00 74.31 94 VAL A N 1
ATOM 730 C CA . VAL A 1 94 ? 7.557 -13.265 1.320 1.00 74.31 94 VAL A CA 1
ATOM 731 C C . VAL A 1 94 ? 6.378 -12.509 0.752 1.00 74.31 94 VAL A C 1
ATOM 733 O O . VAL A 1 94 ? 6.074 -11.405 1.194 1.00 74.31 94 VAL A O 1
ATOM 736 N N . ASP A 1 95 ? 5.697 -13.132 -0.198 1.00 87.88 95 ASP A N 1
ATOM 737 C CA . ASP A 1 95 ? 4.391 -12.672 -0.644 1.00 87.88 95 ASP A CA 1
ATOM 738 C C . ASP A 1 95 ? 3.449 -12.599 0.567 1.00 87.88 95 ASP A C 1
ATOM 740 O O . ASP A 1 95 ? 3.367 -13.539 1.375 1.00 87.88 95 ASP A O 1
ATOM 744 N N . THR A 1 96 ? 2.748 -11.476 0.702 1.00 90.06 96 THR A N 1
ATOM 745 C CA . THR A 1 96 ? 1.843 -11.225 1.821 1.00 90.06 96 THR A CA 1
ATOM 746 C C . THR A 1 96 ? 0.460 -10.809 1.354 1.00 90.06 96 THR A C 1
ATOM 748 O O . THR A 1 96 ? 0.244 -10.286 0.262 1.00 90.06 96 THR A O 1
ATOM 751 N N . THR A 1 97 ? -0.517 -11.063 2.218 1.00 94.31 97 THR A N 1
ATOM 752 C CA . THR A 1 97 ? -1.846 -10.463 2.126 1.00 94.31 97 THR A CA 1
ATOM 753 C C . THR A 1 97 ? -2.118 -9.684 3.405 1.00 94.31 97 THR A C 1
ATOM 755 O O . THR A 1 97 ? -1.968 -10.228 4.503 1.00 94.31 97 THR A O 1
ATOM 758 N N . GLY A 1 98 ? -2.535 -8.431 3.266 1.00 95.06 98 GLY A N 1
ATOM 759 C CA . GLY A 1 98 ? -2.979 -7.578 4.360 1.00 95.06 98 GLY A CA 1
ATOM 760 C C . GLY A 1 98 ? -4.496 -7.423 4.359 1.00 95.06 98 GLY A C 1
ATOM 761 O O . GLY A 1 98 ? -5.091 -7.141 3.326 1.00 95.06 98 GLY A O 1
ATOM 762 N N . ASP A 1 99 ? -5.123 -7.570 5.523 1.00 96.88 99 ASP A N 1
ATOM 763 C CA . ASP A 1 99 ? -6.495 -7.128 5.777 1.00 96.88 99 ASP A CA 1
ATOM 764 C C . ASP A 1 99 ? -6.460 -5.945 6.738 1.00 96.88 99 ASP A C 1
ATOM 766 O O . ASP A 1 99 ? -6.009 -6.080 7.877 1.00 96.88 99 ASP A O 1
ATOM 770 N N . LEU A 1 100 ? -6.944 -4.790 6.298 1.00 97.44 100 LEU A N 1
ATOM 771 C CA . LEU A 1 100 ? -6.894 -3.550 7.053 1.00 97.44 100 LEU A CA 1
ATOM 772 C C . LEU A 1 100 ? -8.314 -3.031 7.263 1.00 97.44 100 LEU A C 1
ATOM 774 O O . LEU A 1 100 ? -9.064 -2.809 6.315 1.00 97.44 100 LEU A O 1
ATOM 778 N N . TRP A 1 101 ? -8.683 -2.847 8.524 1.00 98.38 101 TRP A N 1
ATOM 779 C CA . TRP A 1 101 ? -9.997 -2.393 8.955 1.00 98.38 101 TRP A CA 1
ATOM 780 C C . TRP A 1 101 ? -9.844 -1.070 9.681 1.00 98.38 101 TRP A C 1
ATOM 782 O O . TRP A 1 101 ? -9.339 -1.040 10.800 1.00 98.38 101 TRP A O 1
ATOM 792 N N . TYR A 1 102 ? -10.306 0.013 9.068 1.00 97.75 102 TYR A N 1
ATOM 793 C CA . TYR A 1 102 ? -10.231 1.360 9.621 1.00 97.75 102 TYR A CA 1
ATOM 794 C C . TYR A 1 102 ? -11.622 1.852 9.983 1.00 97.75 102 TYR A C 1
ATOM 796 O O . TYR A 1 102 ? -12.534 1.778 9.164 1.00 97.75 102 TYR A O 1
ATOM 804 N N . TYR A 1 103 ? -11.792 2.391 11.188 1.00 97.75 103 TYR A N 1
ATOM 805 C CA . TYR A 1 103 ? -12.968 3.192 11.507 1.00 97.75 103 TYR A CA 1
ATOM 806 C C . TYR A 1 103 ? -12.618 4.668 11.360 1.00 97.75 103 TYR A C 1
ATOM 808 O O . TYR A 1 103 ? -11.782 5.184 12.109 1.00 97.75 103 TYR A O 1
ATOM 816 N N . VAL A 1 104 ? -13.265 5.331 10.408 1.00 97.38 104 VAL A N 1
ATOM 817 C CA . VAL A 1 104 ? -13.106 6.757 10.132 1.00 97.38 104 VAL A CA 1
ATOM 818 C C . VAL A 1 104 ? -14.276 7.513 10.758 1.00 97.38 104 VAL A C 1
ATOM 820 O O . VAL A 1 104 ? -15.430 7.147 10.553 1.00 97.38 104 VAL A O 1
ATOM 823 N N . ASN A 1 105 ? -13.997 8.556 11.537 1.00 96.56 105 ASN A N 1
ATOM 824 C CA . ASN A 1 105 ? -15.027 9.403 12.137 1.00 96.56 105 ASN A CA 1
ATOM 825 C C . ASN A 1 105 ? -15.563 10.456 11.147 1.00 96.56 105 ASN A C 1
ATOM 827 O O . ASN A 1 105 ? -15.028 10.639 10.053 1.00 96.56 105 ASN A O 1
ATOM 831 N N . ALA A 1 106 ? -16.586 11.215 11.552 1.00 95.88 106 ALA A N 1
ATOM 832 C CA . ALA A 1 106 ? -17.193 12.263 10.720 1.00 95.88 106 ALA A CA 1
ATOM 833 C C . ALA A 1 106 ? -16.232 13.387 10.285 1.00 95.88 106 ALA A C 1
ATOM 835 O O . ALA A 1 106 ? -16.502 14.093 9.315 1.00 95.88 106 ALA A O 1
ATOM 836 N N . SER A 1 107 ? -15.104 13.555 10.979 1.00 94.94 107 SER A N 1
ATOM 837 C CA . SER A 1 107 ? -14.060 14.528 10.633 1.00 94.94 107 SER A CA 1
ATOM 838 C C . SER A 1 107 ? -12.994 13.953 9.685 1.00 94.94 107 SER A C 1
ATOM 840 O O . SER A 1 107 ? -12.049 14.660 9.338 1.00 94.94 107 SER A O 1
ATOM 842 N N . GLY A 1 108 ? -13.105 12.684 9.273 1.00 94.19 108 GLY A N 1
ATOM 843 C CA . GLY A 1 108 ? -12.141 12.011 8.397 1.00 94.19 108 GLY A CA 1
ATOM 844 C C . GLY A 1 108 ? -10.906 11.447 9.111 1.00 94.19 108 GLY A C 1
ATOM 845 O O . GLY A 1 108 ? -9.910 11.136 8.452 1.00 94.19 108 GLY A O 1
ATOM 846 N N . TYR A 1 109 ? -10.939 11.331 10.442 1.00 96.56 109 TYR A N 1
ATOM 847 C CA . TYR A 1 109 ? -9.848 10.763 11.237 1.00 96.56 109 TYR A CA 1
ATOM 848 C C . TYR A 1 109 ? -10.100 9.292 11.555 1.00 96.56 109 TYR A C 1
ATOM 850 O O . TYR A 1 109 ? -11.208 8.905 11.916 1.00 96.56 109 TYR A O 1
ATOM 858 N N . VAL A 1 110 ? -9.047 8.487 11.469 1.00 96.88 110 VAL A N 1
ATOM 859 C CA . VAL A 1 110 ? -9.012 7.114 11.959 1.00 96.88 110 VAL A CA 1
ATOM 860 C C . VAL A 1 110 ? -8.921 7.142 13.482 1.00 96.88 110 VAL A C 1
ATOM 862 O O . VAL A 1 110 ? -7.920 7.592 14.039 1.00 96.88 110 VAL A O 1
ATOM 865 N N . GLU A 1 111 ? -9.960 6.651 14.155 1.00 96.12 111 GLU A N 1
ATOM 866 C CA . GLU A 1 111 ? -10.013 6.573 15.628 1.00 96.12 111 GLU A CA 1
ATOM 867 C C . GLU A 1 111 ? -9.663 5.188 16.164 1.00 96.12 111 GLU A C 1
ATOM 869 O O . GLU A 1 111 ? -9.263 5.037 17.316 1.00 96.12 111 GLU A O 1
ATOM 874 N N . ARG A 1 112 ? -9.823 4.166 15.324 1.00 97.12 112 ARG A N 1
ATOM 875 C CA . ARG A 1 112 ? -9.415 2.799 15.628 1.00 97.12 112 ARG A CA 1
ATOM 876 C C . ARG A 1 112 ? -9.169 2.021 14.352 1.00 97.12 112 ARG A C 1
ATOM 878 O O . ARG A 1 112 ? -9.819 2.272 13.334 1.00 97.12 112 ARG A O 1
ATOM 885 N N . PHE A 1 113 ? -8.265 1.056 14.422 1.00 97.94 113 PHE A N 1
ATOM 886 C CA . PHE A 1 113 ? -8.036 0.134 13.320 1.00 97.94 113 PHE A CA 1
ATOM 887 C C . PHE A 1 113 ? -7.545 -1.231 13.788 1.00 97.94 113 PHE A C 1
ATOM 889 O O . PHE A 1 113 ? -7.021 -1.375 14.893 1.00 97.94 113 PHE A O 1
ATOM 896 N N . VAL A 1 114 ? -7.686 -2.212 12.899 1.00 98.38 114 VAL A N 1
ATOM 897 C CA . VAL A 1 114 ? -7.008 -3.507 12.979 1.00 98.38 114 VAL A CA 1
ATOM 898 C C . VAL A 1 114 ? -6.358 -3.791 11.629 1.00 98.38 114 VAL A C 1
ATOM 900 O O . VAL A 1 114 ? -7.035 -3.753 10.606 1.00 98.38 114 VAL A O 1
ATOM 903 N N . THR A 1 115 ? -5.064 -4.090 11.618 1.00 97.75 115 THR A N 1
ATOM 904 C CA . THR A 1 115 ? -4.337 -4.584 10.442 1.00 97.75 115 THR A CA 1
ATOM 905 C C . THR A 1 115 ? -3.891 -6.014 10.694 1.00 97.75 115 THR A C 1
ATOM 907 O O . THR A 1 115 ? -3.403 -6.321 11.777 1.00 97.75 115 THR A O 1
ATOM 910 N N . ILE A 1 116 ? -4.075 -6.908 9.725 1.00 97.06 116 ILE A N 1
ATOM 911 C CA . ILE A 1 116 ? -3.707 -8.323 9.835 1.00 97.06 116 ILE A CA 1
ATOM 912 C C . ILE A 1 116 ? -2.912 -8.713 8.595 1.00 97.06 116 ILE A C 1
ATOM 914 O O . ILE A 1 116 ? -3.470 -8.801 7.504 1.00 97.06 116 ILE A O 1
ATOM 918 N N . PHE A 1 117 ? -1.626 -8.994 8.775 1.00 93.94 117 PHE A N 1
ATOM 919 C CA . PHE A 1 117 ? -0.742 -9.463 7.712 1.00 93.94 117 PHE A CA 1
ATOM 920 C C . PHE A 1 117 ? -0.580 -10.977 7.784 1.00 93.94 117 PHE A C 1
ATOM 922 O O . PHE A 1 117 ? -0.360 -11.547 8.861 1.00 93.94 117 PHE A O 1
ATOM 929 N N . ARG A 1 118 ? -0.705 -11.633 6.630 1.00 92.44 118 ARG A N 1
ATOM 930 C CA . ARG A 1 118 ? -0.592 -13.083 6.481 1.00 92.44 118 ARG A CA 1
ATOM 931 C C . ARG A 1 118 ? 0.396 -13.451 5.390 1.00 92.44 118 ARG A C 1
ATOM 933 O O . ARG A 1 118 ? 0.474 -12.778 4.366 1.00 92.44 118 ARG A O 1
ATOM 940 N N . THR A 1 119 ? 1.053 -14.587 5.584 1.00 88.75 119 THR A N 1
ATOM 941 C CA . THR A 1 119 ? 1.706 -15.329 4.503 1.00 88.75 119 THR A CA 1
ATOM 942 C C . THR A 1 119 ? 0.673 -15.856 3.503 1.00 88.75 119 THR A C 1
ATOM 944 O O . THR A 1 119 ? -0.513 -15.999 3.816 1.00 88.75 119 THR A O 1
ATOM 947 N N . MET A 1 120 ? 1.135 -16.259 2.319 1.00 84.25 120 MET A N 1
ATOM 948 C CA . MET A 1 120 ? 0.283 -16.876 1.291 1.00 84.25 120 MET A CA 1
ATOM 949 C C . MET A 1 120 ? -0.389 -18.193 1.695 1.00 84.25 120 MET A C 1
ATOM 951 O O . MET A 1 120 ? -1.436 -18.528 1.147 1.00 84.25 120 MET A O 1
ATOM 955 N N . ASP A 1 121 ? 0.167 -18.935 2.658 1.00 87.25 121 ASP A N 1
ATOM 956 C CA . ASP A 1 121 ? -0.482 -20.125 3.233 1.00 87.25 121 ASP A CA 1
ATOM 957 C C . ASP A 1 121 ? -1.505 -19.782 4.338 1.00 87.25 121 ASP A C 1
ATOM 959 O O . ASP A 1 121 ? -2.074 -20.678 4.960 1.00 87.25 121 ASP A O 1
ATOM 963 N N . GLY A 1 122 ? -1.767 -18.490 4.570 1.00 88.81 122 GLY A N 1
ATOM 964 C CA . GLY A 1 122 ? -2.813 -17.987 5.458 1.00 88.81 122 GLY A CA 1
ATOM 965 C C . GLY A 1 122 ? -2.406 -17.844 6.925 1.00 88.81 122 GLY A C 1
ATOM 966 O O . GLY A 1 122 ? -3.252 -17.500 7.754 1.00 88.81 122 GLY A O 1
ATOM 967 N N . LYS A 1 123 ? -1.137 -18.080 7.280 1.00 91.19 123 LYS A N 1
ATOM 968 C CA . LYS A 1 123 ? -0.661 -17.887 8.657 1.00 91.19 123 LYS A CA 1
ATOM 969 C C . LYS A 1 123 ? -0.544 -16.402 8.971 1.00 91.19 123 LYS A C 1
ATOM 971 O O . LYS A 1 123 ? 0.038 -15.641 8.206 1.00 91.19 123 LYS A O 1
ATOM 976 N N . ILE A 1 124 ? -1.062 -16.002 10.129 1.00 91.56 124 ILE A N 1
ATOM 977 C CA . ILE A 1 124 ? -0.922 -14.635 10.636 1.00 91.56 124 ILE A CA 1
ATOM 978 C C . ILE A 1 124 ? 0.539 -14.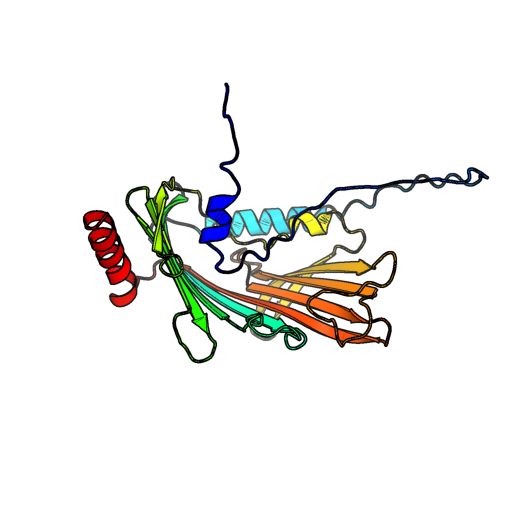401 11.021 1.00 91.56 124 ILE A C 1
ATOM 980 O O . ILE A 1 124 ? 1.084 -15.125 11.853 1.00 91.56 124 ILE A O 1
ATOM 984 N N . GLN A 1 125 ? 1.153 -13.386 10.416 1.00 89.31 125 GLN A N 1
ATOM 985 C CA . GLN A 1 125 ? 2.512 -12.943 10.727 1.00 89.31 125 GLN A CA 1
ATOM 986 C C . GLN A 1 125 ? 2.504 -11.823 11.764 1.00 89.31 125 GLN A C 1
ATOM 988 O O . GLN A 1 125 ? 3.282 -11.846 12.713 1.00 89.31 125 GLN A O 1
ATOM 993 N N . GLN A 1 126 ? 1.612 -10.848 11.588 1.00 91.25 126 GLN A N 1
ATOM 994 C CA . GLN A 1 126 ? 1.562 -9.649 12.413 1.00 91.25 126 GLN A CA 1
ATOM 995 C C . GLN A 1 126 ? 0.139 -9.103 12.471 1.00 91.25 126 GLN A C 1
ATOM 997 O O . GLN A 1 126 ? -0.575 -9.100 11.466 1.00 91.25 126 GLN A O 1
ATOM 1002 N N . VAL A 1 127 ? -0.244 -8.598 13.645 1.00 96.19 127 VAL A N 1
ATOM 1003 C CA . VAL A 1 127 ? -1.460 -7.812 13.834 1.00 96.19 127 VAL A CA 1
ATOM 1004 C C . VAL A 1 127 ? -1.109 -6.471 14.466 1.00 96.19 127 VAL A C 1
ATOM 1006 O O . VAL A 1 127 ? -0.380 -6.415 15.458 1.00 96.19 127 VAL A O 1
ATOM 1009 N N . GLY A 1 128 ? -1.619 -5.394 13.876 1.00 97.38 128 GLY A N 1
ATOM 1010 C CA . GLY A 1 128 ? -1.606 -4.054 14.450 1.00 97.38 128 GLY A CA 1
ATOM 1011 C C . GLY A 1 128 ? -3.001 -3.689 14.944 1.00 97.38 128 GLY A C 1
ATOM 1012 O O . GLY A 1 128 ? -3.973 -3.859 14.214 1.00 97.38 128 GLY A O 1
ATOM 1013 N N . VAL A 1 129 ? -3.118 -3.189 16.171 1.00 98.44 129 VAL A N 1
ATOM 1014 C CA . VAL A 1 129 ? -4.404 -2.777 16.755 1.00 98.44 129 VAL A CA 1
ATOM 1015 C C . VAL A 1 129 ? -4.264 -1.380 17.324 1.00 98.44 129 VAL A C 1
ATOM 1017 O O . VAL A 1 129 ? -3.439 -1.169 18.204 1.00 98.44 129 VAL A O 1
ATOM 1020 N N . TYR A 1 130 ? -5.089 -0.443 16.876 1.00 98.06 130 TYR A N 1
ATOM 1021 C CA . TYR A 1 130 ? -5.142 0.911 17.422 1.00 98.06 130 TYR A CA 1
ATOM 1022 C C . TYR A 1 130 ? -6.515 1.187 18.012 1.00 98.06 130 TYR A C 1
ATOM 1024 O O . TYR A 1 130 ? -7.520 1.049 17.316 1.00 98.06 130 TYR A O 1
ATOM 1032 N N . SER A 1 131 ? -6.555 1.588 19.278 1.00 97.62 131 SER A N 1
ATOM 1033 C CA . SER A 1 131 ? -7.757 2.092 19.943 1.00 97.62 131 SER A CA 1
ATOM 1034 C C . SER A 1 131 ? -7.362 2.922 21.158 1.00 97.62 131 SER A C 1
ATOM 1036 O O . SER A 1 131 ? -6.296 2.711 21.735 1.00 97.62 131 SER A O 1
ATOM 1038 N N . ASP A 1 132 ? -8.233 3.846 21.564 1.00 95.88 132 ASP A N 1
ATOM 1039 C CA . ASP A 1 132 ? -8.128 4.541 22.855 1.00 95.88 132 ASP A CA 1
ATOM 1040 C C . ASP A 1 132 ? -6.789 5.279 23.067 1.00 95.88 132 ASP A C 1
ATOM 1042 O O . ASP A 1 132 ? -6.305 5.420 24.186 1.00 95.88 132 ASP A O 1
ATOM 1046 N N . GLY A 1 133 ? -6.188 5.773 21.977 1.00 95.25 133 GLY A N 1
ATOM 1047 C CA . GLY A 1 133 ? -4.951 6.561 22.014 1.00 95.25 133 GLY A CA 1
ATOM 1048 C C . GLY A 1 133 ? -3.655 5.747 22.045 1.00 95.25 133 GLY A C 1
ATOM 1049 O O . GLY A 1 133 ? -2.579 6.335 22.153 1.00 95.25 133 GLY A O 1
ATOM 1050 N N . THR A 1 134 ? -3.719 4.422 21.914 1.00 97.19 134 THR A N 1
ATOM 1051 C CA . THR A 1 134 ? -2.538 3.549 21.876 1.00 97.19 134 THR A CA 1
ATOM 1052 C C . THR A 1 134 ? -2.633 2.523 20.750 1.00 97.19 134 THR A C 1
ATOM 1054 O O . THR A 1 134 ? -3.718 2.093 20.353 1.00 97.19 134 THR A O 1
ATOM 1057 N N . ALA A 1 135 ? -1.481 2.119 20.220 1.00 97.38 135 ALA A N 1
ATOM 1058 C CA . ALA A 1 135 ? -1.347 1.070 19.220 1.00 97.38 135 ALA A CA 1
ATOM 1059 C C . ALA A 1 135 ? -0.553 -0.111 19.783 1.00 97.38 135 ALA A C 1
ATOM 1061 O O . ALA A 1 135 ? 0.454 0.090 20.457 1.00 97.38 135 ALA A O 1
ATOM 1062 N N . TRP A 1 136 ? -0.990 -1.333 19.489 1.00 97.69 136 TRP A N 1
ATOM 1063 C CA . TRP A 1 136 ? -0.319 -2.581 19.841 1.00 97.69 136 TRP A CA 1
ATOM 1064 C C . TRP A 1 136 ? 0.131 -3.316 18.583 1.00 97.69 136 TRP A C 1
ATOM 1066 O O . TRP A 1 136 ? -0.660 -3.498 17.657 1.00 97.69 136 TRP A O 1
ATOM 1076 N N . ASN A 1 137 ? 1.386 -3.764 18.567 1.00 95.00 137 ASN A N 1
ATOM 1077 C CA . ASN A 1 137 ? 1.922 -4.656 17.544 1.00 95.00 137 ASN A CA 1
ATOM 1078 C C . ASN A 1 137 ? 2.187 -6.034 18.150 1.00 95.00 137 ASN A C 1
ATOM 1080 O O . ASN A 1 137 ? 3.051 -6.176 19.015 1.00 95.00 137 ASN A O 1
ATOM 1084 N N . THR A 1 138 ? 1.481 -7.060 17.674 1.00 92.81 138 THR A N 1
ATOM 1085 C CA . THR A 1 138 ? 1.576 -8.414 18.240 1.00 92.81 138 THR A CA 1
ATOM 1086 C C . THR A 1 138 ? 2.903 -9.111 17.956 1.00 92.81 138 THR A C 1
ATOM 1088 O O . THR A 1 138 ? 3.238 -10.058 18.659 1.00 92.81 138 THR A O 1
ATOM 1091 N N . MET A 1 139 ? 3.650 -8.690 16.931 1.00 89.88 139 MET A N 1
ATOM 1092 C CA . MET A 1 139 ? 4.916 -9.327 16.552 1.00 89.88 139 MET A CA 1
ATOM 1093 C C . MET A 1 139 ? 6.034 -9.002 17.548 1.00 89.88 139 MET A C 1
ATOM 1095 O O . MET A 1 139 ? 6.826 -9.874 17.893 1.00 89.88 139 MET A O 1
ATOM 1099 N N . VAL A 1 140 ? 6.084 -7.753 18.016 1.00 92.19 140 VAL A N 1
ATOM 1100 C CA . VAL A 1 140 ? 7.080 -7.268 18.993 1.00 92.19 140 VAL A CA 1
ATOM 1101 C C . VAL A 1 140 ? 6.500 -7.079 20.396 1.00 92.19 140 VAL A C 1
ATOM 1103 O O . VAL A 1 140 ? 7.224 -6.746 21.329 1.00 92.19 140 VAL A O 1
ATOM 1106 N N . ASP A 1 141 ? 5.192 -7.289 20.542 1.00 93.75 141 ASP A N 1
ATOM 1107 C CA . ASP A 1 141 ? 4.426 -7.130 21.778 1.00 93.75 141 ASP A CA 1
ATOM 1108 C C . ASP A 1 141 ? 4.603 -5.753 22.458 1.00 93.75 141 ASP A C 1
ATOM 1110 O O . ASP A 1 141 ? 4.633 -5.584 23.687 1.00 93.75 141 ASP A O 1
ATOM 1114 N N . GLU A 1 142 ? 4.702 -4.722 21.623 1.00 94.62 142 GLU A N 1
ATOM 1115 C CA . GLU A 1 142 ? 4.907 -3.339 22.035 1.00 94.62 142 GLU A CA 1
ATOM 1116 C C . GLU A 1 142 ? 3.595 -2.560 21.967 1.00 94.62 142 GLU A C 1
A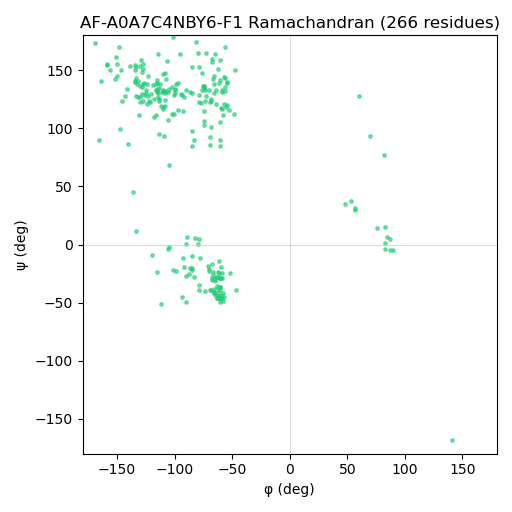TOM 1118 O O . GLU A 1 142 ? 2.846 -2.677 20.995 1.00 94.62 142 GLU A O 1
ATOM 1123 N N . ILE A 1 143 ? 3.324 -1.774 23.014 1.00 95.25 143 ILE A N 1
ATOM 1124 C CA . ILE A 1 143 ? 2.203 -0.832 23.062 1.00 95.25 143 ILE A CA 1
ATOM 1125 C C . ILE A 1 143 ? 2.800 0.568 23.103 1.00 95.25 143 ILE A C 1
ATOM 1127 O O . ILE A 1 143 ? 3.621 0.853 23.975 1.00 95.25 143 ILE A O 1
ATOM 1131 N N . VAL A 1 144 ? 2.385 1.419 22.172 1.00 95.56 144 VAL A N 1
ATOM 1132 C CA . VAL A 1 144 ? 2.871 2.795 22.040 1.00 95.56 144 VAL A CA 1
ATOM 1133 C C . VAL A 1 144 ? 1.707 3.771 21.995 1.00 95.56 144 VAL A C 1
ATOM 1135 O O . VAL A 1 144 ? 0.623 3.433 21.523 1.00 95.56 144 VAL A O 1
ATOM 1138 N N . GLU A 1 145 ? 1.924 4.997 22.461 1.00 96.19 145 GLU A N 1
ATOM 1139 C CA . GLU A 1 145 ? 0.953 6.076 22.277 1.00 96.19 145 GLU A CA 1
ATOM 1140 C C . GLU A 1 145 ? 0.822 6.435 20.792 1.00 96.19 145 GLU A C 1
ATOM 1142 O O . GLU A 1 145 ? 1.813 6.529 20.062 1.00 96.19 145 GLU A O 1
ATOM 1147 N N . MET A 1 146 ? -0.413 6.658 20.347 1.00 94.44 146 MET A N 1
ATOM 1148 C CA . MET A 1 146 ? -0.729 7.023 18.974 1.00 94.44 146 MET A CA 1
ATOM 1149 C C . MET A 1 146 ? -1.931 7.972 18.936 1.00 94.44 146 MET A C 1
ATOM 1151 O O . MET A 1 146 ? -3.020 7.674 19.429 1.00 94.44 146 MET A O 1
ATOM 1155 N N . ALA A 1 147 ? -1.745 9.139 18.324 1.00 93.19 147 ALA A N 1
ATOM 1156 C CA . ALA A 1 147 ? -2.834 10.082 18.101 1.00 93.19 147 ALA A CA 1
ATOM 1157 C C . ALA A 1 147 ? -3.692 9.656 16.893 1.00 93.19 147 ALA A C 1
ATOM 1159 O O . ALA A 1 147 ? -3.157 9.047 15.960 1.00 93.19 147 ALA A O 1
ATOM 1160 N N . PRO A 1 148 ? -4.988 10.023 16.862 1.00 92.62 148 PRO A N 1
ATOM 1161 C CA . PRO A 1 148 ? -5.805 9.866 15.668 1.00 92.62 148 PRO A CA 1
ATOM 1162 C C . PRO A 1 148 ? -5.164 10.583 14.479 1.00 92.62 148 PRO A C 1
ATOM 1164 O O . PRO A 1 148 ? -4.607 11.676 14.618 1.00 92.62 148 PRO A O 1
ATOM 1167 N N . PHE A 1 149 ? -5.275 9.993 13.296 1.00 94.38 149 PHE A N 1
ATOM 1168 C CA . PHE A 1 149 ? -4.684 10.523 12.069 1.00 94.38 149 PHE A CA 1
ATOM 1169 C C . PHE A 1 149 ? -5.724 10.572 10.961 1.00 94.38 149 PHE A C 1
ATOM 1171 O O . PHE A 1 149 ? -6.693 9.819 10.971 1.00 94.38 149 PHE A O 1
ATOM 1178 N N . ARG A 1 150 ? -5.548 11.480 10.003 1.00 94.19 150 ARG A N 1
ATOM 1179 C CA . ARG A 1 150 ? -6.439 11.554 8.848 1.00 94.19 150 ARG A CA 1
ATOM 1180 C C . ARG A 1 150 ? -6.196 10.344 7.952 1.00 94.19 150 ARG A C 1
ATOM 1182 O O . ARG A 1 150 ? -5.043 10.046 7.652 1.00 94.19 150 ARG A O 1
ATOM 1189 N N . PHE A 1 151 ? -7.259 9.675 7.511 1.00 92.44 151 PHE A N 1
ATOM 1190 C CA . PHE A 1 151 ? -7.102 8.656 6.478 1.00 92.44 151 PHE A CA 1
ATOM 1191 C C . PHE A 1 151 ? -6.723 9.345 5.164 1.00 92.44 151 PHE A C 1
ATOM 1193 O O . PHE A 1 151 ? -7.456 10.217 4.689 1.00 92.44 151 PHE A O 1
ATOM 1200 N N . GLU A 1 152 ? -5.598 8.945 4.577 1.00 91.06 152 GLU A N 1
ATOM 1201 C CA . GLU A 1 152 ? -5.175 9.390 3.252 1.00 91.06 152 GLU A CA 1
ATOM 1202 C C . GLU A 1 152 ? -5.167 8.193 2.294 1.00 91.06 152 GLU A C 1
ATOM 1204 O O . GLU A 1 152 ? -4.609 7.154 2.647 1.00 91.06 152 GLU A O 1
ATOM 1209 N N . PRO A 1 153 ? -5.770 8.311 1.095 1.00 89.25 153 PRO A N 1
ATOM 1210 C CA . PRO A 1 153 ? -5.651 7.286 0.063 1.00 89.25 153 PRO A CA 1
ATOM 1211 C C . PRO A 1 153 ? -4.183 7.005 -0.271 1.00 89.25 153 PRO A C 1
ATOM 1213 O O . PRO A 1 153 ? -3.399 7.944 -0.439 1.00 89.25 153 PRO A O 1
ATOM 1216 N N . SER A 1 154 ? -3.832 5.726 -0.394 1.00 90.25 154 SER A N 1
ATOM 1217 C CA . SER A 1 154 ? -2.477 5.285 -0.716 1.00 90.25 154 SER A CA 1
ATOM 1218 C C . SER A 1 154 ? -2.001 5.856 -2.058 1.00 90.25 154 SER A C 1
ATOM 1220 O O . SER A 1 154 ? -2.712 5.790 -3.061 1.00 90.25 154 SER A O 1
ATOM 1222 N N . ASP A 1 155 ? -0.780 6.396 -2.090 1.00 89.56 155 ASP A N 1
ATOM 1223 C CA . ASP A 1 155 ? -0.123 6.860 -3.323 1.00 89.56 155 ASP A CA 1
ATOM 1224 C C . ASP A 1 155 ? 1.191 6.133 -3.636 1.00 89.56 155 ASP A C 1
ATOM 1226 O O . ASP A 1 155 ? 1.751 6.300 -4.721 1.00 89.56 155 ASP A O 1
ATOM 1230 N N . TYR A 1 156 ? 1.677 5.324 -2.690 1.00 89.88 156 TYR A N 1
ATOM 1231 C CA . TYR A 1 156 ? 2.902 4.531 -2.780 1.00 89.88 156 TYR A CA 1
ATOM 1232 C C . TYR A 1 156 ? 4.123 5.300 -3.290 1.00 89.88 156 TYR A C 1
ATOM 1234 O O . TYR A 1 156 ? 4.978 4.750 -3.985 1.00 89.88 156 TYR A O 1
ATOM 1242 N N . GLY A 1 157 ? 4.219 6.584 -2.935 1.00 88.56 157 GLY A N 1
ATOM 1243 C CA . GLY A 1 157 ? 5.347 7.421 -3.319 1.00 88.56 157 GLY A CA 1
ATOM 1244 C C . GLY A 1 157 ? 5.316 7.884 -4.776 1.00 88.56 157 GLY A C 1
ATOM 1245 O O . GLY A 1 157 ? 6.318 8.424 -5.252 1.00 88.56 157 GLY A O 1
ATOM 1246 N N . LEU A 1 158 ? 4.184 7.756 -5.478 1.00 91.31 158 LEU A N 1
ATOM 1247 C CA . LEU A 1 158 ? 4.006 8.305 -6.823 1.00 91.31 158 LEU A CA 1
ATOM 1248 C C . LEU A 1 158 ? 4.478 9.768 -6.956 1.00 91.31 158 LEU A C 1
ATOM 1250 O O . LEU A 1 158 ? 5.135 10.066 -7.959 1.00 91.31 158 LEU A O 1
ATOM 1254 N N . PRO A 1 159 ? 4.258 10.673 -5.973 1.00 91.06 159 PRO A N 1
ATOM 1255 C CA . PRO A 1 159 ? 4.734 12.052 -6.079 1.00 91.06 159 PRO A CA 1
ATOM 1256 C C . PRO A 1 159 ? 6.252 12.205 -6.261 1.00 91.06 159 PRO A C 1
ATOM 1258 O O . PRO A 1 159 ? 6.706 13.198 -6.832 1.00 91.06 159 PRO A O 1
ATOM 1261 N N . TYR A 1 160 ? 7.063 11.231 -5.830 1.00 85.75 160 TYR A N 1
ATOM 1262 C CA . TYR A 1 160 ? 8.504 11.235 -6.112 1.00 85.75 160 TYR A CA 1
ATOM 1263 C C . TYR A 1 160 ? 8.799 11.025 -7.603 1.00 85.75 160 TYR A C 1
ATOM 1265 O O . TYR A 1 160 ? 9.773 11.578 -8.121 1.00 85.75 160 TYR A O 1
ATOM 1273 N N . GLY A 1 161 ? 7.936 10.280 -8.299 1.00 85.75 161 GLY A N 1
ATOM 1274 C CA . GLY A 1 161 ? 8.010 10.025 -9.734 1.00 85.75 161 GLY A CA 1
ATOM 1275 C C . GLY A 1 161 ? 7.787 11.270 -10.592 1.00 85.75 161 GLY A C 1
ATOM 1276 O O . GLY A 1 161 ? 8.362 11.352 -11.673 1.00 85.75 161 GLY A O 1
ATOM 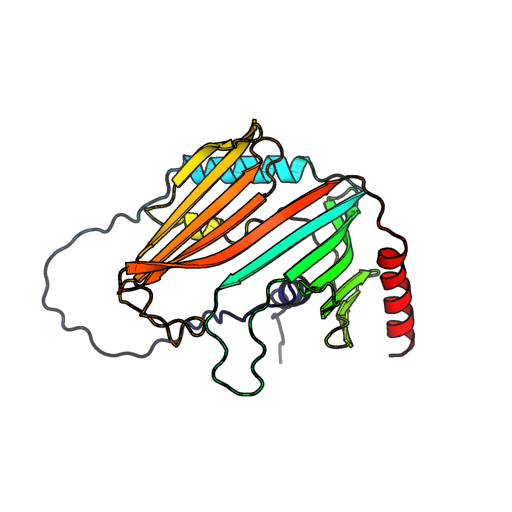1277 N N . PHE A 1 162 ? 7.062 12.288 -10.107 1.00 86.94 162 PHE A N 1
ATOM 1278 C CA . PHE A 1 162 ? 6.786 13.529 -10.859 1.00 86.94 162 PHE A CA 1
ATOM 1279 C C . PHE A 1 162 ? 8.042 14.328 -11.226 1.00 86.94 162 PHE A C 1
ATOM 1281 O O . PHE A 1 162 ? 7.997 15.239 -12.044 1.00 86.94 162 PHE A O 1
ATOM 1288 N N . ARG A 1 163 ? 9.186 14.016 -10.615 1.00 84.25 163 ARG A N 1
ATOM 1289 C CA . ARG A 1 163 ? 10.470 14.632 -10.969 1.00 84.25 163 ARG A CA 1
ATOM 1290 C C . ARG A 1 163 ? 11.160 13.931 -12.140 1.00 84.25 163 ARG A C 1
ATOM 1292 O O . ARG A 1 163 ? 12.177 14.435 -12.609 1.00 84.25 163 ARG A O 1
ATOM 1299 N N . SER A 1 164 ? 10.662 12.771 -12.569 1.00 84.94 164 SER A N 1
ATOM 1300 C CA . SER A 1 164 ? 11.233 12.028 -13.687 1.00 84.94 164 SER A CA 1
ATOM 1301 C C . SER A 1 164 ? 10.848 12.683 -15.019 1.00 84.94 164 SER A C 1
ATOM 1303 O O . SER A 1 164 ? 9.665 12.960 -15.229 1.00 84.94 164 SER A O 1
ATOM 1305 N N . PRO A 1 165 ? 11.805 12.893 -15.946 1.00 83.62 165 PRO A N 1
ATOM 1306 C CA . PRO A 1 165 ? 11.500 13.350 -17.304 1.00 83.62 165 PRO A CA 1
ATOM 1307 C C . PRO A 1 165 ? 10.577 12.387 -18.059 1.00 83.62 165 PRO A C 1
ATOM 1309 O O . PRO A 1 165 ? 9.802 12.817 -18.909 1.00 83.62 165 PRO A O 1
ATOM 1312 N N . ASP A 1 166 ? 10.645 11.096 -17.732 1.00 86.69 166 ASP A N 1
ATOM 1313 C CA . ASP A 1 166 ? 9.901 10.036 -18.411 1.00 86.69 166 ASP A CA 1
ATOM 1314 C C . ASP A 1 166 ? 8.520 9.785 -17.791 1.00 86.69 166 ASP A C 1
ATOM 1316 O O . ASP A 1 166 ? 7.827 8.842 -18.179 1.00 86.69 166 ASP A O 1
ATOM 1320 N N . PHE A 1 167 ? 8.116 10.616 -16.825 1.00 91.25 167 PHE A N 1
ATOM 1321 C CA . PHE A 1 167 ? 6.833 10.486 -16.153 1.00 91.25 167 PHE A CA 1
ATOM 1322 C C . PHE A 1 167 ? 5.669 10.794 -17.097 1.00 91.25 167 PHE A C 1
ATOM 1324 O O . PHE A 1 167 ? 5.585 11.869 -17.696 1.00 91.25 167 PHE A O 1
ATOM 1331 N N . LYS A 1 168 ? 4.741 9.845 -17.206 1.00 90.94 168 LYS A N 1
ATOM 1332 C CA . LYS A 1 168 ? 3.569 9.911 -18.084 1.00 90.94 168 LYS A CA 1
ATOM 1333 C C . LYS A 1 168 ? 2.320 9.495 -17.318 1.00 90.94 168 LYS A C 1
ATOM 1335 O O . LYS A 1 168 ? 2.377 8.561 -16.521 1.00 90.94 168 LYS A O 1
ATOM 1340 N N . SER A 1 169 ? 1.194 10.146 -17.604 1.00 92.56 169 SER A N 1
ATOM 1341 C CA . SER A 1 169 ? -0.144 9.655 -17.264 1.00 92.56 169 SER A CA 1
ATOM 1342 C C . SER A 1 169 ? -0.890 9.253 -18.538 1.00 92.56 169 SER A C 1
ATOM 1344 O O . SER A 1 169 ? -0.705 9.843 -19.604 1.00 92.56 169 SER A O 1
ATOM 1346 N N . GLN A 1 170 ? -1.735 8.232 -18.436 1.00 93.00 170 GLN A N 1
ATOM 1347 C CA . GLN A 1 170 ? -2.618 7.790 -19.506 1.00 93.00 170 GLN A CA 1
ATOM 1348 C C . GLN A 1 170 ? -3.951 7.333 -18.919 1.00 93.00 170 GLN A C 1
ATOM 1350 O O . GLN A 1 170 ? -3.994 6.466 -18.048 1.00 93.00 170 GLN A O 1
ATOM 1355 N N . LYS A 1 171 ? -5.050 7.876 -19.443 1.00 91.19 171 LYS A N 1
ATOM 1356 C CA . LYS A 1 171 ? -6.401 7.375 -19.165 1.00 91.19 171 LYS A CA 1
ATOM 1357 C C . LYS A 1 171 ? -6.699 6.228 -20.127 1.00 91.19 171 LYS A C 1
ATOM 1359 O O . LYS A 1 171 ? -6.457 6.355 -21.327 1.00 91.19 171 LYS A O 1
ATOM 1364 N N . THR A 1 172 ? -7.172 5.102 -19.611 1.00 89.75 172 THR A N 1
ATOM 1365 C CA . THR A 1 172 ? -7.504 3.915 -20.410 1.00 89.75 172 THR A CA 1
ATOM 1366 C C . THR A 1 172 ? -8.658 3.143 -19.777 1.00 89.75 172 THR A C 1
ATOM 1368 O O . THR A 1 172 ? -9.064 3.432 -18.655 1.00 89.75 172 THR A O 1
ATOM 1371 N N . VAL A 1 173 ? -9.191 2.161 -20.496 1.00 86.88 173 VAL A N 1
ATOM 1372 C CA . VAL A 1 173 ? -10.217 1.238 -20.003 1.00 86.88 173 VAL A CA 1
ATOM 1373 C C . VAL A 1 173 ? -9.607 -0.157 -19.965 1.00 86.88 173 VAL A C 1
ATOM 1375 O O . VAL A 1 173 ? -9.022 -0.604 -20.952 1.00 86.88 173 VAL A O 1
ATOM 1378 N N . LEU A 1 174 ? -9.689 -0.823 -18.815 1.00 82.31 174 LEU A N 1
ATOM 1379 C CA . LEU A 1 174 ? -9.247 -2.208 -18.658 1.00 82.31 174 LEU A CA 1
ATOM 1380 C C . LEU A 1 174 ? -10.217 -3.174 -19.358 1.00 82.31 174 LEU A C 1
ATOM 1382 O O . LEU A 1 174 ? -11.351 -2.822 -19.671 1.00 82.31 174 LEU A O 1
ATOM 1386 N N . GLU A 1 175 ? -9.798 -4.424 -19.571 1.00 76.81 175 GLU A N 1
ATOM 1387 C CA . GLU A 1 175 ? -10.619 -5.447 -20.245 1.00 76.81 175 GLU A CA 1
ATOM 1388 C C . GLU A 1 175 ? -11.960 -5.716 -19.543 1.00 76.81 175 GLU A C 1
ATOM 1390 O O . GLU A 1 175 ? -12.950 -6.056 -20.187 1.00 76.81 175 GLU A O 1
ATOM 1395 N N . ASN A 1 176 ? -12.015 -5.516 -18.224 1.00 83.25 176 ASN A N 1
ATOM 1396 C CA . ASN A 1 176 ? -13.232 -5.632 -17.420 1.00 83.25 176 ASN A CA 1
ATOM 1397 C C . ASN A 1 176 ? -14.159 -4.399 -17.515 1.00 83.25 176 ASN A C 1
ATOM 1399 O O . ASN A 1 176 ? -15.163 -4.339 -16.808 1.00 83.25 176 ASN A O 1
ATOM 1403 N N . GLY A 1 177 ? -13.829 -3.416 -18.359 1.00 86.94 177 GLY A N 1
ATOM 1404 C CA . GLY A 1 177 ? -14.592 -2.184 -18.550 1.00 86.94 177 GLY A CA 1
ATOM 1405 C C . GLY A 1 177 ? -14.316 -1.089 -17.517 1.00 86.94 177 GLY A C 1
ATOM 1406 O O . GLY A 1 177 ? -14.939 -0.032 -17.591 1.00 86.94 177 GLY A O 1
ATOM 1407 N N . LEU A 1 178 ? -13.404 -1.307 -16.564 1.00 90.88 178 LEU A N 1
ATOM 1408 C CA . LEU A 1 178 ? -13.053 -0.304 -15.561 1.00 90.88 178 LEU A CA 1
ATOM 1409 C C . LEU A 1 178 ? -12.204 0.810 -16.182 1.00 90.88 178 LEU A C 1
ATOM 1411 O O . LEU A 1 178 ? -11.135 0.552 -16.740 1.00 90.88 178 LEU A O 1
ATOM 1415 N N . GLU A 1 179 ? -12.664 2.054 -16.057 1.00 94.38 179 GLU A N 1
ATOM 1416 C CA . GLU A 1 179 ? -11.879 3.233 -16.421 1.00 94.38 179 GLU A CA 1
ATOM 1417 C C . GLU A 1 179 ? -10.770 3.464 -15.392 1.00 94.38 179 GLU A C 1
ATOM 1419 O O . GLU A 1 179 ? -11.023 3.543 -14.188 1.00 94.38 179 GLU A O 1
ATOM 1424 N N . VAL A 1 180 ? -9.534 3.606 -15.865 1.00 96.69 180 VAL A N 1
ATOM 1425 C CA . VAL A 1 180 ? -8.360 3.782 -15.009 1.00 96.69 180 VAL A CA 1
ATOM 1426 C C . VAL A 1 180 ? -7.450 4.893 -15.505 1.00 96.69 180 VAL A C 1
ATOM 1428 O O . VAL A 1 180 ? -7.384 5.207 -16.698 1.00 96.69 180 VAL A O 1
ATOM 1431 N N . VAL A 1 181 ? -6.693 5.461 -14.573 1.00 96.56 181 VAL A N 1
ATOM 1432 C CA . VAL A 1 181 ? -5.555 6.328 -14.868 1.00 96.56 181 VAL A CA 1
ATOM 1433 C C . VAL A 1 181 ? -4.288 5.567 -14.518 1.00 96.56 181 VAL A C 1
ATOM 1435 O O . VAL A 1 181 ? -4.082 5.167 -13.372 1.00 96.56 181 VAL A O 1
ATOM 1438 N N . ARG A 1 182 ? -3.444 5.350 -15.523 1.00 96.75 182 ARG A N 1
ATOM 1439 C CA . ARG A 1 182 ? -2.135 4.730 -15.365 1.00 96.75 182 ARG A CA 1
ATOM 1440 C C . ARG A 1 182 ? -1.064 5.806 -15.338 1.00 96.75 182 ARG A C 1
ATOM 1442 O O . ARG A 1 182 ? -1.015 6.639 -16.240 1.00 96.75 182 ARG A O 1
ATOM 1449 N N . PHE A 1 183 ? -0.184 5.744 -14.351 1.00 96.50 183 PHE A N 1
ATOM 1450 C CA . PHE A 1 183 ? 1.037 6.534 -14.300 1.00 96.50 183 PHE A CA 1
ATOM 1451 C C . PHE A 1 183 ? 2.233 5.623 -14.510 1.00 96.50 183 PHE A C 1
ATOM 1453 O O . PHE A 1 183 ? 2.328 4.583 -13.866 1.00 96.50 183 PHE A O 1
ATOM 1460 N N . THR A 1 184 ? 3.147 6.012 -15.387 1.00 95.38 184 THR A N 1
ATOM 1461 C CA . THR A 1 184 ? 4.368 5.251 -15.656 1.00 95.38 184 THR A CA 1
ATOM 1462 C C . THR A 1 184 ? 5.567 6.169 -15.626 1.00 95.38 184 THR A C 1
ATOM 1464 O O . THR A 1 184 ? 5.507 7.273 -16.169 1.00 95.38 184 THR A O 1
ATOM 1467 N N . PHE A 1 185 ? 6.672 5.696 -15.072 1.00 94.69 185 PHE A N 1
ATOM 1468 C CA . PHE A 1 185 ? 7.966 6.320 -15.289 1.00 94.69 185 PHE A CA 1
ATOM 1469 C C . PHE A 1 185 ? 9.063 5.274 -15.288 1.00 94.69 185 PHE A C 1
ATOM 1471 O O . PHE A 1 185 ? 8.989 4.267 -14.586 1.00 94.69 185 PHE A O 1
ATOM 1478 N N . THR A 1 186 ? 10.113 5.568 -16.037 1.00 94.69 186 THR A N 1
ATOM 1479 C CA . THR A 1 186 ? 11.334 4.777 -16.050 1.00 94.69 186 THR A CA 1
ATOM 1480 C C . THR A 1 186 ? 12.448 5.619 -15.448 1.00 94.69 186 THR A C 1
ATOM 1482 O O . THR A 1 186 ? 12.551 6.820 -15.692 1.00 94.69 186 THR A O 1
ATOM 1485 N N . LYS A 1 187 ? 13.278 4.996 -14.622 1.00 93.44 187 LYS A N 1
ATOM 1486 C CA . LYS A 1 187 ? 14.512 5.558 -14.095 1.00 93.44 187 LYS A CA 1
ATOM 1487 C C . LYS A 1 187 ? 15.664 4.721 -14.622 1.00 93.44 187 LYS A C 1
ATOM 1489 O O . LYS A 1 187 ? 15.831 3.567 -14.230 1.00 93.44 187 LYS A O 1
ATOM 1494 N N . GLN A 1 188 ? 16.458 5.315 -15.501 1.00 94.75 188 GLN A N 1
ATOM 1495 C CA . GLN A 1 188 ? 17.731 4.738 -15.914 1.00 94.75 188 GLN A CA 1
ATOM 1496 C C . GLN A 1 188 ? 18.755 4.932 -14.796 1.00 94.75 188 GLN A C 1
ATOM 1498 O O . GLN A 1 188 ? 18.825 5.999 -14.179 1.00 94.75 188 GLN A O 1
ATOM 1503 N N . ALA A 1 189 ? 19.530 3.893 -14.504 1.00 93.75 189 ALA A N 1
ATOM 1504 C CA . ALA A 1 189 ? 20.649 4.007 -13.590 1.00 93.75 189 ALA A CA 1
ATOM 1505 C C . ALA A 1 189 ? 21.793 4.757 -14.286 1.00 93.75 189 ALA A C 1
ATOM 1507 O O . ALA A 1 189 ? 22.123 4.462 -15.430 1.00 93.75 189 ALA A O 1
ATOM 1508 N N . GLU A 1 190 ? 22.438 5.701 -13.594 1.00 94.25 190 GLU A N 1
ATOM 1509 C CA . GLU A 1 190 ? 23.627 6.388 -14.135 1.00 94.25 190 GLU A CA 1
ATOM 1510 C C . GLU A 1 190 ? 24.774 5.407 -14.427 1.00 94.25 190 GLU A C 1
ATOM 1512 O O . GLU A 1 190 ? 25.605 5.633 -15.303 1.00 94.25 190 GLU A O 1
ATOM 1517 N N . LYS A 1 191 ? 24.816 4.315 -13.664 1.00 95.81 191 LYS A N 1
ATOM 1518 C CA . LYS A 1 191 ? 25.745 3.197 -13.791 1.00 95.81 191 LYS A CA 1
ATOM 1519 C C . LYS A 1 191 ? 25.052 1.925 -13.295 1.00 95.81 191 LYS A C 1
ATOM 1521 O O . LYS A 1 191 ? 24.277 2.025 -12.336 1.00 95.81 191 LYS A O 1
ATOM 1526 N N . PRO A 1 192 ? 25.328 0.755 -13.898 1.00 97.00 192 PRO A N 1
ATOM 1527 C CA . PRO A 1 192 ? 24.777 -0.506 -13.421 1.00 97.00 192 PRO A CA 1
ATOM 1528 C C . PRO A 1 192 ? 25.090 -0.718 -11.935 1.00 97.00 192 PRO A C 1
ATOM 1530 O O . PRO A 1 192 ? 26.195 -0.409 -11.479 1.00 97.00 192 PRO A O 1
ATOM 1533 N N . TYR A 1 193 ? 24.131 -1.232 -11.165 1.00 95.38 193 TYR A N 1
ATO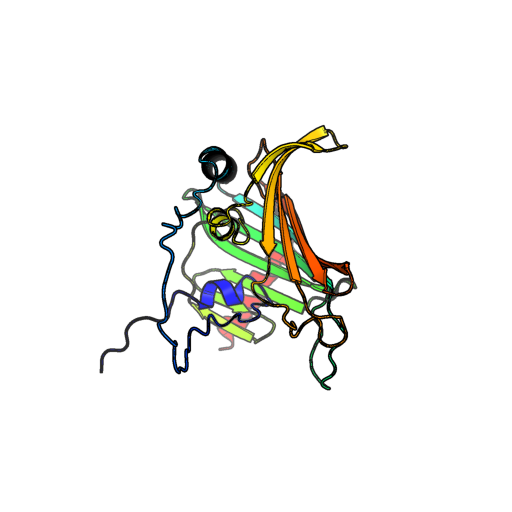M 1534 C CA . TYR A 1 193 ? 24.306 -1.458 -9.727 1.00 95.38 193 TYR A CA 1
ATOM 1535 C C . TYR A 1 193 ? 23.698 -2.784 -9.273 1.00 95.38 193 TYR A C 1
ATOM 1537 O O . TYR A 1 193 ? 22.762 -3.306 -9.870 1.00 95.38 193 TYR A O 1
ATOM 1545 N N . LYS A 1 194 ? 24.232 -3.345 -8.188 1.00 92.50 194 LYS A N 1
ATOM 1546 C CA . LYS A 1 194 ? 23.700 -4.558 -7.556 1.00 92.50 194 LYS A CA 1
ATOM 1547 C C . LYS A 1 194 ? 22.741 -4.180 -6.429 1.00 92.50 194 LYS A C 1
ATOM 1549 O O . LYS A 1 194 ? 23.111 -3.379 -5.573 1.00 92.50 194 LYS A O 1
ATOM 1554 N N . SER A 1 195 ? 21.539 -4.760 -6.426 1.00 88.56 195 SER A N 1
ATOM 1555 C CA . SER A 1 195 ? 20.635 -4.704 -5.268 1.00 88.56 195 SER A CA 1
ATOM 1556 C C . SER A 1 195 ? 20.971 -5.821 -4.281 1.00 88.56 195 SER A C 1
ATOM 1558 O O . SER A 1 195 ? 21.443 -6.886 -4.686 1.00 88.56 195 SER A O 1
ATOM 1560 N N . LEU A 1 196 ? 20.670 -5.600 -2.999 1.00 84.12 196 LEU A N 1
ATOM 1561 C CA . LEU A 1 196 ? 20.696 -6.654 -1.982 1.00 84.12 196 LEU A CA 1
ATOM 1562 C C . LEU A 1 196 ? 19.675 -7.758 -2.282 1.00 84.12 196 LEU A C 1
ATOM 1564 O O . LEU A 1 196 ? 19.925 -8.908 -1.946 1.00 84.12 196 LEU A O 1
ATOM 1568 N N . ASP A 1 197 ? 18.588 -7.419 -2.971 1.00 85.38 197 ASP A N 1
ATOM 1569 C CA . ASP A 1 197 ? 17.530 -8.358 -3.353 1.00 85.38 197 ASP A CA 1
ATOM 1570 C C . ASP A 1 197 ? 17.900 -9.225 -4.563 1.00 85.38 197 ASP A C 1
ATOM 1572 O O . ASP A 1 197 ? 17.211 -10.187 -4.869 1.00 85.38 197 ASP A O 1
ATOM 1576 N N . TYR A 1 198 ? 18.983 -8.892 -5.272 1.00 87.81 198 TYR A N 1
ATOM 1577 C CA . TYR A 1 198 ? 19.357 -9.508 -6.547 1.00 87.81 198 TYR A CA 1
ATOM 1578 C C . TYR A 1 198 ? 20.853 -9.835 -6.612 1.00 87.81 198 TYR A C 1
ATOM 1580 O O . TYR A 1 198 ? 21.550 -9.522 -7.585 1.00 87.81 198 TYR A O 1
ATOM 1588 N N . GLN A 1 199 ? 21.388 -10.422 -5.540 1.00 86.12 199 GLN A N 1
ATOM 1589 C CA . GLN A 1 199 ? 22.824 -10.688 -5.436 1.00 86.12 199 GLN A CA 1
ATOM 1590 C C . GLN A 1 199 ? 23.330 -11.663 -6.510 1.00 86.12 199 GLN A C 1
ATOM 1592 O O . GLN A 1 199 ? 24.435 -11.473 -7.034 1.00 86.12 199 GLN A O 1
ATOM 1597 N N . ALA A 1 200 ? 22.522 -12.662 -6.876 1.00 86.38 200 ALA A N 1
ATOM 1598 C CA . ALA A 1 200 ? 22.850 -13.682 -7.869 1.00 86.38 200 ALA A CA 1
ATOM 1599 C C . ALA A 1 200 ? 22.515 -13.259 -9.314 1.00 86.38 200 ALA A C 1
ATOM 1601 O O . ALA A 1 200 ? 23.092 -13.805 -10.252 1.00 86.38 200 ALA A O 1
ATOM 1602 N N . SER A 1 201 ? 21.637 -12.273 -9.507 1.00 88.81 201 SER A N 1
ATOM 1603 C CA . SER A 1 201 ? 21.247 -11.753 -10.833 1.00 88.81 201 SER A CA 1
ATOM 1604 C C . SER A 1 201 ? 22.273 -10.781 -11.427 1.00 88.81 201 SER A C 1
ATOM 1606 O O . SER A 1 201 ? 23.110 -10.266 -10.699 1.00 88.81 201 SER A O 1
ATOM 1608 N N . ALA A 1 202 ? 22.234 -10.463 -12.725 1.00 94.62 202 ALA A N 1
ATOM 1609 C CA . ALA A 1 202 ? 23.070 -9.390 -13.287 1.00 94.62 202 ALA A CA 1
ATOM 1610 C C . ALA A 1 202 ? 22.763 -8.006 -12.647 1.00 94.62 202 ALA A C 1
ATOM 1612 O O . ALA A 1 202 ? 21.703 -7.835 -12.045 1.00 94.62 202 ALA A O 1
ATOM 1613 N N . PRO A 1 203 ? 23.680 -7.016 -12.709 1.00 96.56 203 PRO A N 1
ATOM 1614 C CA . PRO A 1 203 ? 23.413 -5.663 -12.210 1.00 96.56 203 PRO A CA 1
ATOM 1615 C C . PRO A 1 203 ? 22.182 -5.021 -12.869 1.00 96.56 203 PRO A C 1
ATOM 1617 O O . PRO A 1 203 ? 21.955 -5.194 -14.064 1.00 96.56 203 PRO A O 1
ATOM 1620 N N . ILE A 1 204 ? 21.424 -4.235 -12.107 1.00 96.69 204 ILE A N 1
ATOM 1621 C CA . ILE A 1 204 ? 20.276 -3.457 -12.586 1.00 96.69 204 ILE A CA 1
ATOM 1622 C C . ILE A 1 204 ? 20.774 -2.255 -13.385 1.00 96.69 204 ILE A C 1
ATOM 1624 O O . ILE A 1 204 ? 21.667 -1.531 -12.936 1.00 96.69 204 ILE A O 1
ATOM 1628 N N . VAL A 1 205 ? 20.138 -2.002 -14.529 1.00 97.88 205 VAL A N 1
ATOM 1629 C CA . VAL A 1 205 ? 20.390 -0.832 -15.386 1.00 97.88 205 VAL A CA 1
ATOM 1630 C C . VAL A 1 205 ? 19.194 0.112 -15.479 1.00 97.88 205 VAL A C 1
ATOM 1632 O O . VAL A 1 205 ? 19.379 1.304 -15.713 1.00 97.88 205 VAL A O 1
ATOM 1635 N N . SER A 1 206 ? 17.972 -0.369 -15.237 1.00 97.00 206 SER A N 1
ATOM 1636 C CA . SER A 1 206 ? 16.784 0.488 -15.210 1.00 97.00 206 SER A CA 1
ATOM 1637 C C . SER A 1 206 ? 15.708 -0.031 -14.270 1.00 97.00 206 SER A C 1
ATOM 1639 O O . SER A 1 206 ? 15.587 -1.236 -14.060 1.00 97.00 206 SER A O 1
ATOM 1641 N N . HIS A 1 207 ? 14.866 0.880 -13.795 1.00 95.88 207 HIS A N 1
ATOM 1642 C CA . HIS A 1 207 ? 13.668 0.577 -13.025 1.00 95.88 207 HIS A CA 1
ATOM 1643 C C . HIS A 1 207 ? 12.465 1.276 -13.664 1.00 95.88 207 HIS A C 1
ATOM 1645 O O . HIS A 1 207 ? 12.489 2.490 -13.846 1.00 95.88 207 HIS A O 1
ATOM 1651 N N . GLU A 1 208 ? 11.434 0.527 -14.029 1.00 96.56 208 GLU A N 1
ATOM 1652 C CA . GLU A 1 208 ? 10.153 1.048 -14.494 1.00 96.56 208 GLU A CA 1
ATOM 1653 C C . GLU A 1 208 ? 9.087 0.821 -13.428 1.00 96.56 208 GLU A C 1
ATOM 1655 O O . GLU A 1 208 ? 8.927 -0.297 -12.950 1.00 96.56 208 GLU A O 1
ATOM 1660 N N . SER A 1 209 ? 8.342 1.868 -13.090 1.00 96.81 209 SER A N 1
ATOM 1661 C CA . SER A 1 209 ? 7.208 1.784 -12.175 1.00 96.81 209 SER A CA 1
ATOM 1662 C C . SER A 1 209 ? 5.919 2.143 -12.906 1.00 96.81 209 SER A C 1
ATOM 1664 O O . SER A 1 209 ? 5.849 3.171 -13.584 1.00 96.81 209 SER A O 1
ATOM 1666 N N . SER A 1 210 ? 4.880 1.329 -12.725 1.00 96.75 210 SER A N 1
ATOM 1667 C CA . SER A 1 210 ? 3.525 1.543 -13.238 1.00 96.75 210 SER A CA 1
ATOM 1668 C C . SER A 1 210 ? 2.534 1.551 -12.078 1.00 96.75 210 SER A C 1
ATOM 1670 O O . SER A 1 210 ? 2.427 0.565 -11.359 1.00 96.75 210 SER A O 1
ATOM 1672 N N . TYR A 1 211 ? 1.763 2.625 -11.939 1.00 97.62 211 TYR A N 1
ATOM 1673 C CA . TYR A 1 211 ? 0.713 2.789 -10.934 1.00 97.62 211 TYR A CA 1
ATOM 1674 C C . TYR A 1 211 ? -0.630 2.879 -11.642 1.00 97.62 211 TYR A C 1
ATOM 1676 O O . TYR A 1 211 ? -0.742 3.547 -12.670 1.00 97.62 211 TYR A O 1
ATOM 1684 N N . VAL A 1 212 ? -1.649 2.230 -11.098 1.00 97.25 212 VAL A N 1
ATOM 1685 C CA . VAL A 1 212 ? -2.995 2.202 -11.667 1.00 97.25 212 VAL A CA 1
ATOM 1686 C C . VAL A 1 212 ? -3.977 2.657 -10.604 1.00 97.25 212 VAL A C 1
ATOM 1688 O O . VAL A 1 212 ? -3.977 2.134 -9.492 1.00 97.25 212 VAL A O 1
ATOM 1691 N N . PHE A 1 213 ? -4.816 3.619 -10.970 1.00 98.19 213 PHE A N 1
ATOM 1692 C CA . PHE A 1 213 ? -5.882 4.156 -10.135 1.00 98.19 213 PHE A CA 1
ATOM 1693 C C . PHE A 1 213 ? -7.217 4.011 -10.853 1.00 98.19 213 PHE A C 1
ATOM 1695 O O . PHE A 1 213 ? -7.292 4.188 -12.070 1.00 98.19 213 PHE A O 1
ATOM 1702 N N . ASP A 1 214 ? -8.275 3.754 -10.098 1.00 96.81 214 ASP A N 1
ATOM 1703 C CA . ASP A 1 214 ? -9.651 3.849 -10.577 1.00 96.81 214 ASP A CA 1
ATOM 1704 C C . ASP A 1 214 ? -9.957 5.312 -10.937 1.00 96.81 214 ASP A C 1
ATOM 1706 O O . ASP A 1 214 ? -9.862 6.209 -10.095 1.00 96.81 214 ASP A O 1
ATOM 1710 N N . ALA A 1 215 ? -10.331 5.577 -12.191 1.00 96.00 215 ALA A N 1
ATOM 1711 C CA . ALA A 1 215 ? -10.574 6.939 -12.666 1.00 96.00 215 ALA A CA 1
ATOM 1712 C C . ALA A 1 215 ? -11.841 7.584 -12.066 1.00 96.00 215 ALA A C 1
ATOM 1714 O O . ALA A 1 215 ? -11.960 8.817 -12.035 1.00 96.00 215 ALA A O 1
ATOM 1715 N N . VAL A 1 216 ? -12.786 6.766 -11.597 1.00 94.94 216 VAL A N 1
ATOM 1716 C CA . VAL A 1 216 ? -14.080 7.172 -11.040 1.00 94.94 216 VAL A CA 1
ATOM 1717 C C . VAL A 1 216 ? -13.978 7.396 -9.538 1.00 94.94 216 VAL A C 1
ATOM 1719 O O . VAL A 1 216 ? -14.452 8.417 -9.031 1.00 94.94 216 VAL A O 1
ATOM 1722 N N . SER A 1 217 ? -13.403 6.438 -8.812 1.00 96.00 217 SER A N 1
ATOM 1723 C CA . SER A 1 217 ? -13.299 6.512 -7.352 1.00 96.00 217 SER A CA 1
ATOM 1724 C C . SER A 1 217 ? -12.044 7.248 -6.884 1.00 96.00 217 SER A C 1
ATOM 1726 O O . SER A 1 217 ? -12.072 7.846 -5.814 1.00 96.00 217 SER A O 1
ATOM 1728 N N . GLY A 1 218 ? -10.985 7.271 -7.697 1.00 96.75 218 GLY A N 1
ATOM 1729 C CA . GLY A 1 218 ? -9.694 7.869 -7.365 1.00 96.75 218 GLY A CA 1
ATOM 1730 C C . GLY A 1 218 ? -8.777 6.969 -6.538 1.00 96.75 218 GLY A C 1
ATOM 1731 O O . GLY A 1 218 ? -7.648 7.370 -6.260 1.00 96.75 218 GLY A O 1
ATOM 1732 N N . PHE A 1 219 ? -9.239 5.785 -6.122 1.00 97.06 219 PHE A N 1
ATOM 1733 C CA . PHE A 1 219 ? -8.439 4.881 -5.301 1.00 97.06 219 PHE A CA 1
ATOM 1734 C C . PHE A 1 219 ? -7.373 4.166 -6.117 1.00 97.06 219 PHE A C 1
ATOM 1736 O O . PHE A 1 219 ? -7.545 3.866 -7.301 1.00 97.06 219 PHE A O 1
ATOM 1743 N N . PHE A 1 220 ? -6.261 3.900 -5.444 1.00 97.31 220 PHE A N 1
ATOM 1744 C CA . PHE A 1 220 ? -5.211 3.040 -5.946 1.00 97.31 220 PHE A CA 1
ATOM 1745 C C . PHE A 1 220 ? -5.751 1.622 -6.170 1.00 97.31 220 PHE A C 1
ATOM 1747 O O . PHE A 1 220 ? -6.540 1.119 -5.374 1.00 97.31 220 PHE A O 1
ATOM 1754 N N . ILE A 1 221 ? -5.334 1.008 -7.276 1.00 96.62 221 ILE A N 1
ATOM 1755 C CA . ILE A 1 221 ? -5.649 -0.381 -7.623 1.00 96.62 221 ILE A CA 1
ATOM 1756 C C . ILE A 1 221 ? -4.382 -1.218 -7.544 1.00 96.62 221 ILE A C 1
ATOM 1758 O O . ILE A 1 221 ? -4.383 -2.273 -6.925 1.00 96.62 221 ILE A O 1
ATOM 1762 N N . SER A 1 222 ? -3.305 -0.783 -8.202 1.00 97.25 222 SER A N 1
ATOM 1763 C CA . SER A 1 222 ? -2.092 -1.595 -8.272 1.00 97.25 222 SER A CA 1
ATOM 1764 C C . SER A 1 222 ? -0.836 -0.796 -8.580 1.00 97.25 222 SER A C 1
ATOM 1766 O O . SER A 1 222 ? -0.889 0.221 -9.278 1.00 97.25 222 SER A O 1
ATOM 1768 N N . LYS A 1 223 ? 0.307 -1.330 -8.155 1.00 97.19 223 LYS A N 1
ATOM 1769 C CA . LYS A 1 223 ? 1.650 -0.878 -8.507 1.00 97.19 223 LYS A CA 1
ATOM 1770 C C . LYS A 1 223 ? 2.448 -2.069 -9.014 1.00 97.19 223 LYS A C 1
ATOM 1772 O O . LYS A 1 223 ? 2.386 -3.162 -8.460 1.00 97.19 223 LYS A O 1
ATOM 1777 N N . THR A 1 224 ? 3.218 -1.851 -10.067 1.00 97.69 224 THR A N 1
ATOM 1778 C CA . THR A 1 224 ? 4.167 -2.831 -10.587 1.00 97.69 224 THR A CA 1
ATOM 1779 C C . THR A 1 224 ? 5.498 -2.150 -10.820 1.00 97.69 224 THR A C 1
ATOM 1781 O O . THR A 1 224 ? 5.557 -1.138 -11.514 1.00 97.69 224 THR A O 1
ATOM 1784 N N . ASP A 1 225 ? 6.543 -2.732 -10.253 1.00 95.88 225 ASP A N 1
ATOM 1785 C CA . ASP A 1 225 ? 7.927 -2.313 -10.397 1.00 95.88 225 ASP A CA 1
ATOM 1786 C C . ASP A 1 225 ? 8.682 -3.382 -11.191 1.00 95.88 225 ASP A C 1
ATOM 1788 O O . ASP A 1 225 ? 8.756 -4.541 -10.780 1.00 95.88 225 ASP A O 1
ATOM 1792 N N . ILE A 1 226 ? 9.229 -3.003 -12.343 1.00 97.12 226 ILE A N 1
ATOM 1793 C CA . ILE A 1 226 ? 10.002 -3.874 -13.228 1.00 97.12 226 ILE A CA 1
ATOM 1794 C C . ILE A 1 226 ? 11.440 -3.381 -13.258 1.00 97.12 226 ILE A C 1
ATOM 1796 O O . ILE A 1 226 ? 11.716 -2.238 -13.624 1.00 97.12 226 ILE A O 1
ATOM 1800 N N . VAL A 1 227 ? 12.377 -4.257 -12.918 1.00 96.62 227 VAL A N 1
ATOM 1801 C CA . VAL A 1 227 ? 13.806 -3.989 -13.084 1.00 96.62 227 VAL A CA 1
ATOM 1802 C C . VAL A 1 227 ? 14.305 -4.642 -14.365 1.00 96.62 227 VAL A C 1
ATOM 1804 O O . VAL A 1 227 ? 13.953 -5.784 -14.665 1.00 96.62 227 VAL A O 1
ATOM 1807 N N . THR A 1 228 ? 15.141 -3.922 -15.110 1.00 97.69 228 THR A N 1
ATOM 1808 C CA . THR A 1 228 ? 15.894 -4.471 -16.246 1.00 97.69 228 THR A CA 1
ATOM 1809 C C . THR A 1 228 ? 17.351 -4.596 -15.837 1.00 97.69 228 THR A C 1
ATOM 1811 O O . THR A 1 228 ? 17.934 -3.648 -15.298 1.00 97.69 228 THR A O 1
ATOM 1814 N N . MET A 1 229 ? 17.933 -5.757 -16.106 1.00 97.50 229 MET A N 1
ATOM 1815 C CA . MET A 1 229 ? 19.320 -6.086 -15.807 1.00 97.50 229 MET A CA 1
ATOM 1816 C C . MET A 1 229 ? 20.231 -5.833 -17.017 1.00 97.50 229 MET A C 1
ATOM 1818 O O . MET A 1 229 ? 19.770 -5.710 -18.151 1.00 97.50 229 MET A O 1
ATOM 1822 N N . GLU A 1 230 ? 21.540 -5.771 -16.784 1.00 97.69 230 GLU A N 1
ATOM 1823 C CA . GLU A 1 230 ? 22.563 -5.529 -17.812 1.00 97.69 230 GLU A CA 1
ATOM 1824 C C . GLU A 1 230 ? 22.597 -6.612 -18.906 1.00 97.69 230 GLU A C 1
ATOM 1826 O O . GLU A 1 230 ? 22.916 -6.322 -20.057 1.00 97.69 230 GLU A O 1
ATOM 1831 N N . ASP A 1 231 ? 22.208 -7.846 -18.574 1.00 96.75 231 ASP A N 1
ATOM 1832 C CA . ASP A 1 231 ? 22.080 -8.952 -19.531 1.00 96.75 231 ASP A CA 1
ATOM 1833 C C . ASP A 1 231 ? 20.780 -8.907 -20.364 1.00 96.75 231 ASP A C 1
ATOM 1835 O O . ASP A 1 231 ? 20.551 -9.776 -21.207 1.00 96.75 231 ASP A O 1
ATOM 1839 N N . GLY A 1 232 ? 19.938 -7.889 -20.150 1.00 96.69 232 GLY A N 1
ATOM 1840 C CA . GLY A 1 232 ? 18.652 -7.695 -20.818 1.00 96.69 232 GLY A CA 1
ATOM 1841 C C . GLY A 1 232 ? 17.471 -8.400 -20.146 1.00 96.69 232 GLY A C 1
ATOM 1842 O O . GLY A 1 232 ? 16.333 -8.207 -20.576 1.00 96.69 232 GLY A O 1
ATOM 1843 N N . THR A 1 233 ? 17.700 -9.190 -19.092 1.00 96.81 233 THR A N 1
ATOM 1844 C CA . THR A 1 233 ? 16.626 -9.851 -18.341 1.00 96.81 233 THR A CA 1
ATOM 1845 C C . THR A 1 233 ? 15.760 -8.822 -17.621 1.00 96.81 233 THR A C 1
ATOM 1847 O O . THR A 1 233 ? 16.265 -7.838 -17.078 1.00 96.81 233 THR A O 1
ATOM 1850 N N . GLN A 1 234 ? 14.452 -9.071 -17.571 1.00 96.94 234 GLN A N 1
ATOM 1851 C CA . GLN A 1 234 ? 13.500 -8.268 -16.807 1.00 96.94 234 GLN A CA 1
ATOM 1852 C C . GLN A 1 234 ? 12.872 -9.090 -15.685 1.00 96.94 234 GLN A C 1
ATOM 1854 O O . GLN A 1 234 ? 12.563 -10.268 -15.872 1.00 96.94 234 GLN A O 1
ATOM 1859 N N . ARG A 1 235 ? 12.667 -8.459 -14.527 1.00 94.25 235 ARG A N 1
ATOM 1860 C CA . ARG A 1 235 ? 12.036 -9.069 -13.349 1.00 94.25 235 ARG A CA 1
A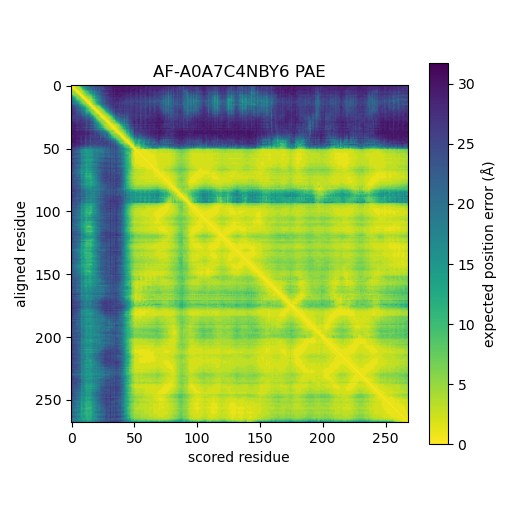TOM 1861 C C . ARG A 1 235 ? 11.007 -8.120 -12.750 1.00 94.25 235 ARG A C 1
ATOM 1863 O O . ARG A 1 235 ? 11.251 -6.917 -12.678 1.00 94.25 235 ARG A O 1
ATOM 1870 N N . VAL A 1 236 ? 9.865 -8.657 -12.324 1.00 94.00 236 VAL A N 1
ATOM 1871 C CA . VAL A 1 236 ? 8.838 -7.893 -11.599 1.00 94.00 236 VAL A CA 1
ATOM 1872 C C . VAL A 1 236 ? 9.249 -7.849 -10.135 1.00 94.00 236 VAL A C 1
ATOM 1874 O O . VAL A 1 236 ? 8.890 -8.735 -9.372 1.00 94.00 236 VAL A O 1
ATOM 1877 N N . PHE A 1 237 ? 10.023 -6.835 -9.762 1.00 91.31 237 PHE A N 1
ATOM 1878 C CA . PHE A 1 237 ? 10.571 -6.690 -8.416 1.00 91.31 237 PHE A CA 1
ATOM 1879 C C . PHE A 1 237 ? 9.491 -6.600 -7.345 1.00 91.31 237 PHE A C 1
ATOM 1881 O O . PHE A 1 237 ? 9.593 -7.243 -6.301 1.00 91.31 237 PHE A O 1
ATOM 1888 N N . THR A 1 238 ? 8.447 -5.819 -7.605 1.00 93.06 238 THR A N 1
ATOM 1889 C CA . THR A 1 238 ? 7.320 -5.689 -6.686 1.00 93.06 238 THR A CA 1
ATOM 1890 C C . THR A 1 238 ? 6.026 -5.622 -7.472 1.00 93.06 238 THR A C 1
ATOM 1892 O O . THR A 1 238 ? 5.912 -4.884 -8.454 1.00 93.06 238 THR A O 1
ATOM 1895 N N . TYR A 1 239 ? 5.041 -6.388 -7.025 1.00 95.19 239 TYR A N 1
ATOM 1896 C CA . TYR A 1 239 ? 3.655 -6.254 -7.440 1.00 95.19 239 TYR A CA 1
ATOM 1897 C C . TYR A 1 239 ? 2.804 -6.022 -6.203 1.00 95.19 239 TYR A C 1
ATOM 1899 O O . TYR A 1 239 ? 2.873 -6.792 -5.252 1.00 95.19 239 TYR A O 1
ATOM 1907 N N . LEU A 1 240 ? 2.003 -4.969 -6.236 1.00 95.75 240 LEU A N 1
ATOM 1908 C CA . LEU A 1 240 ? 1.094 -4.609 -5.167 1.00 95.75 240 LEU A CA 1
ATOM 1909 C C . LEU A 1 240 ? -0.283 -4.361 -5.760 1.00 95.75 240 LEU A C 1
ATOM 1911 O O . LEU A 1 240 ? -0.399 -3.676 -6.775 1.00 95.75 240 LEU A O 1
ATOM 1915 N N . GLU A 1 241 ? -1.310 -4.877 -5.109 1.00 96.88 241 GLU A N 1
ATOM 1916 C CA . GLU A 1 241 ? -2.707 -4.689 -5.476 1.00 96.88 241 GLU A CA 1
ATOM 1917 C C . GLU A 1 241 ? -3.526 -4.366 -4.230 1.00 96.88 241 GLU A C 1
ATOM 1919 O O . GLU A 1 241 ? -3.295 -4.955 -3.172 1.00 96.88 241 GLU A O 1
ATOM 1924 N N . GLU A 1 242 ? -4.481 -3.446 -4.353 1.00 96.56 242 GLU A N 1
ATOM 1925 C CA . GLU A 1 242 ? -5.420 -3.105 -3.292 1.00 96.56 242 GLU A CA 1
ATOM 1926 C C . GLU A 1 242 ? -6.874 -3.205 -3.759 1.00 96.56 242 GLU A C 1
ATOM 1928 O O . GLU A 1 242 ? -7.255 -2.757 -4.841 1.00 96.56 242 GLU A O 1
ATOM 1933 N N . GLU A 1 243 ? -7.712 -3.752 -2.885 1.00 95.81 243 GLU A N 1
ATOM 1934 C CA . GLU A 1 243 ? -9.167 -3.700 -2.977 1.00 95.81 243 GLU A CA 1
ATOM 1935 C C . GLU A 1 243 ? -9.695 -2.897 -1.788 1.00 95.81 243 GLU A C 1
ATOM 1937 O O . GLU A 1 243 ? -9.305 -3.150 -0.649 1.00 95.81 243 GLU A O 1
ATOM 1942 N N . ILE A 1 244 ? -10.625 -1.970 -2.026 1.00 95.62 244 ILE A N 1
ATOM 1943 C CA . ILE A 1 244 ? -11.218 -1.140 -0.974 1.00 95.62 244 ILE A CA 1
ATOM 1944 C C . ILE A 1 244 ? -12.743 -1.265 -0.947 1.00 95.62 244 ILE A C 1
ATOM 1946 O O . ILE A 1 244 ? -13.406 -1.292 -1.986 1.00 95.62 244 ILE A O 1
ATOM 1950 N N . LYS A 1 245 ? -13.314 -1.348 0.257 1.00 96.81 245 LYS A N 1
ATOM 1951 C CA . LYS A 1 245 ? -14.760 -1.418 0.506 1.00 96.81 245 LYS A CA 1
ATOM 1952 C C . LYS A 1 245 ? -15.152 -0.440 1.603 1.00 96.81 245 LYS A C 1
ATOM 1954 O O . LYS A 1 245 ? -14.488 -0.350 2.633 1.00 96.81 245 LYS A O 1
ATOM 1959 N N . PHE A 1 246 ? -16.272 0.237 1.389 1.00 95.75 246 PHE A N 1
ATOM 1960 C CA . PHE A 1 246 ? -16.866 1.189 2.327 1.00 95.75 246 PHE A CA 1
ATOM 1961 C C . PHE A 1 246 ? -18.107 0.589 2.974 1.00 95.75 246 PHE A C 1
ATOM 1963 O O . PHE A 1 246 ? -18.719 -0.323 2.417 1.00 95.75 246 PHE A O 1
ATOM 1970 N N . ASP A 1 247 ? -18.475 1.121 4.137 1.00 93.06 247 ASP A N 1
ATOM 1971 C CA . ASP A 1 247 ? -19.705 0.778 4.857 1.00 93.06 247 ASP A CA 1
ATOM 1972 C C . ASP A 1 247 ? -19.832 -0.720 5.179 1.00 93.06 247 ASP A C 1
ATOM 1974 O O . ASP A 1 247 ? -20.927 -1.278 5.287 1.00 93.06 247 ASP A O 1
ATOM 1978 N N . VAL A 1 248 ? -18.692 -1.392 5.355 1.00 95.69 248 VAL A N 1
ATOM 1979 C CA . VAL A 1 248 ? -18.632 -2.822 5.663 1.00 95.69 248 VAL A CA 1
ATOM 1980 C C . VAL A 1 248 ? -18.408 -3.051 7.147 1.00 95.69 248 VAL A C 1
ATOM 1982 O O . VAL A 1 248 ? -17.535 -2.458 7.767 1.00 95.69 248 VAL A O 1
ATOM 1985 N N . LYS A 1 249 ? -19.176 -3.959 7.745 1.00 95.88 249 LYS A N 1
ATOM 1986 C CA . LYS A 1 249 ? -19.006 -4.302 9.158 1.00 95.88 249 LYS A CA 1
ATOM 1987 C C . LYS A 1 249 ? -17.816 -5.261 9.336 1.00 95.88 249 LYS A C 1
ATOM 1989 O O . LYS A 1 249 ? -17.830 -6.315 8.696 1.00 95.88 249 LYS A O 1
ATOM 1994 N N . PRO A 1 250 ? -16.856 -4.972 10.237 1.00 97.44 250 PRO A N 1
ATOM 1995 C CA . PRO A 1 250 ? -15.801 -5.922 10.558 1.00 97.44 250 PRO A CA 1
ATOM 1996 C C . PRO A 1 250 ? -16.371 -7.221 11.132 1.00 97.44 250 PRO A C 1
ATOM 1998 O O . PRO A 1 250 ? -17.334 -7.181 11.915 1.00 97.44 250 PRO A O 1
ATOM 2001 N N . PRO A 1 251 ? -15.793 -8.376 10.773 1.00 97.81 251 PRO A N 1
ATOM 2002 C CA . PRO A 1 251 ? -16.175 -9.646 11.362 1.00 97.81 251 PRO A CA 1
ATOM 2003 C C . PRO A 1 251 ? -15.777 -9.699 12.848 1.00 97.81 251 PRO A C 1
ATOM 2005 O O . PRO A 1 251 ? -14.963 -8.915 13.341 1.00 97.81 251 PRO A O 1
ATOM 2008 N N . SER A 1 252 ? -16.410 -10.596 13.606 1.00 97.88 252 SER A N 1
ATOM 2009 C CA . SER A 1 252 ? -16.264 -10.641 15.068 1.00 97.88 252 SER A CA 1
ATOM 2010 C C . SER A 1 252 ? -14.853 -10.996 15.536 1.00 97.88 252 SER A C 1
ATOM 2012 O O . SER A 1 252 ? -14.439 -10.547 16.597 1.00 97.88 252 SER A O 1
ATOM 2014 N N . ASP A 1 253 ? -14.128 -11.797 14.760 1.00 96.75 253 ASP A N 1
ATOM 2015 C CA . ASP A 1 253 ? -12.728 -12.148 15.008 1.00 96.75 253 ASP A CA 1
ATOM 2016 C C . ASP A 1 253 ? -11.798 -10.933 14.877 1.00 96.75 253 ASP A C 1
ATOM 2018 O O . ASP A 1 253 ? -10.918 -10.751 15.712 1.00 96.75 253 ASP A O 1
ATOM 2022 N N . VAL A 1 254 ? -12.046 -10.044 13.910 1.00 97.62 254 VAL A N 1
ATOM 2023 C CA . VAL A 1 254 ? -11.344 -8.756 13.803 1.00 97.62 254 VAL A CA 1
ATOM 2024 C C . VAL A 1 254 ? -11.641 -7.881 15.020 1.00 97.62 254 VAL A C 1
ATOM 2026 O O . VAL A 1 254 ? -10.725 -7.332 15.626 1.00 97.62 254 VAL A O 1
ATOM 2029 N N . LEU A 1 255 ? -12.910 -7.778 15.425 1.00 97.81 255 LEU A N 1
ATOM 2030 C CA . LEU A 1 255 ? -13.293 -6.970 16.589 1.00 97.81 255 LEU A CA 1
ATOM 2031 C C . LEU A 1 255 ? -12.715 -7.509 17.908 1.00 97.81 255 LEU A C 1
ATOM 2033 O O . LEU A 1 255 ? -12.441 -6.722 18.813 1.00 97.81 255 LEU A O 1
ATOM 2037 N N . ALA A 1 256 ? -12.490 -8.821 18.016 1.00 98.06 256 ALA A N 1
ATOM 2038 C CA . ALA A 1 256 ? -11.912 -9.438 19.208 1.00 98.06 256 ALA A CA 1
ATOM 2039 C C . ALA A 1 256 ? -10.487 -8.940 19.515 1.00 98.06 256 ALA A C 1
ATOM 2041 O O . ALA A 1 256 ? -10.073 -8.963 20.675 1.00 98.06 256 ALA A O 1
ATOM 2042 N N . TYR A 1 257 ? -9.750 -8.433 18.519 1.00 98.19 257 TYR A N 1
ATOM 2043 C CA . TYR A 1 257 ? -8.416 -7.870 18.737 1.00 98.19 257 TYR A CA 1
ATOM 2044 C C . TYR A 1 257 ? -8.407 -6.625 19.631 1.00 98.19 257 TYR A C 1
ATOM 2046 O O . TYR A 1 257 ? -7.427 -6.413 20.345 1.00 98.19 257 TYR A O 1
ATOM 2054 N N . PHE A 1 258 ? -9.488 -5.840 19.662 1.00 98.25 258 PHE A N 1
ATOM 2055 C CA . PHE A 1 258 ? -9.595 -4.710 20.591 1.00 98.25 258 PHE A CA 1
ATOM 2056 C C . PHE A 1 258 ? -9.647 -5.178 22.051 1.00 98.25 258 PHE A C 1
ATOM 2058 O O . PHE A 1 258 ? -8.967 -4.616 22.906 1.00 98.25 258 PHE A O 1
ATOM 2065 N N . GLU A 1 259 ? -10.378 -6.259 22.332 1.00 97.94 259 GLU A N 1
ATOM 2066 C CA . GLU A 1 259 ? -10.434 -6.844 23.676 1.00 97.94 259 GLU A CA 1
ATOM 2067 C C . GLU A 1 259 ? -9.099 -7.487 24.071 1.00 97.94 259 GLU A C 1
ATOM 2069 O O . GLU A 1 259 ? -8.651 -7.337 25.207 1.00 97.94 259 GLU A O 1
ATOM 2074 N N . LEU A 1 260 ? -8.423 -8.155 23.128 1.00 97.50 260 LEU A N 1
ATOM 2075 C CA . LEU A 1 260 ? -7.083 -8.706 23.359 1.00 97.50 260 LEU A CA 1
ATOM 2076 C C . LEU A 1 260 ? -6.069 -7.607 23.698 1.00 97.50 260 LEU A C 1
ATOM 2078 O O . LEU A 1 260 ? -5.300 -7.762 24.647 1.00 97.50 260 LEU A O 1
ATOM 2082 N N . LYS A 1 261 ? -6.094 -6.484 22.967 1.00 97.81 261 LYS A N 1
ATOM 2083 C CA . LY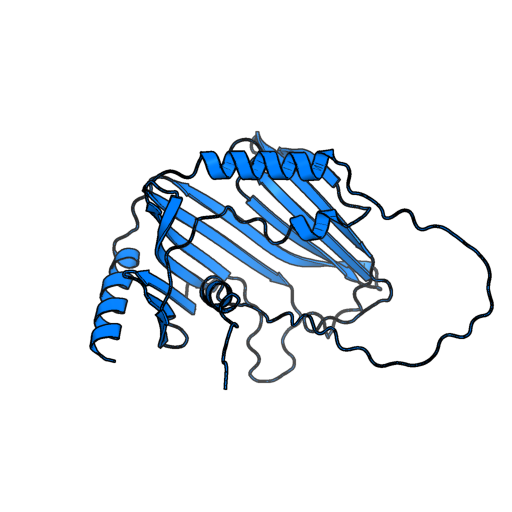S A 1 261 ? -5.254 -5.317 23.265 1.00 97.81 261 LYS A CA 1
ATOM 2084 C C . LYS A 1 261 ? -5.514 -4.799 24.678 1.00 97.81 261 LYS A C 1
ATOM 2086 O O . LYS A 1 261 ? -4.568 -4.629 25.441 1.00 97.81 261 LYS A O 1
ATOM 2091 N N . LYS A 1 262 ? -6.782 -4.608 25.046 1.00 97.62 262 LYS A N 1
ATOM 2092 C CA . LYS A 1 262 ? -7.166 -4.118 26.374 1.00 97.62 262 LYS A CA 1
ATOM 2093 C C . LYS A 1 262 ? -6.656 -5.027 27.497 1.00 97.62 262 LYS A C 1
ATOM 2095 O O . LYS A 1 262 ? -6.062 -4.554 28.459 1.00 97.62 262 LYS A O 1
ATOM 2100 N N . GLN A 1 263 ? -6.819 -6.343 27.350 1.00 97.25 263 GLN A N 1
ATOM 2101 C CA . GLN A 1 263 ? -6.279 -7.314 28.309 1.00 97.25 263 GLN A CA 1
ATOM 2102 C C . GLN A 1 263 ? -4.752 -7.235 28.409 1.00 97.25 263 GLN A C 1
ATOM 2104 O O . GLN A 1 263 ? -4.195 -7.415 29.491 1.00 97.25 263 GLN A O 1
ATOM 2109 N N . ARG A 1 264 ? -4.060 -6.975 27.292 1.00 96.56 264 ARG A N 1
ATOM 2110 C CA . ARG A 1 264 ? -2.604 -6.806 27.281 1.00 96.56 264 ARG A CA 1
ATOM 2111 C C . ARG A 1 264 ? -2.169 -5.533 28.004 1.00 96.56 264 ARG A C 1
ATOM 2113 O O . ARG A 1 264 ? -1.165 -5.568 28.710 1.00 96.56 264 ARG A O 1
ATOM 2120 N N . GLU A 1 265 ? -2.913 -4.441 27.849 1.00 95.81 265 GLU A N 1
ATOM 2121 C CA . GLU A 1 265 ? -2.680 -3.174 28.554 1.00 95.81 265 GLU A CA 1
ATOM 2122 C C . GLU A 1 265 ? -2.833 -3.327 30.070 1.00 95.81 265 GLU A C 1
ATOM 2124 O O . GLU A 1 265 ? -1.996 -2.832 30.812 1.00 95.81 265 GLU A O 1
ATOM 2129 N N . GLU A 1 266 ? -3.831 -4.081 30.533 1.00 96.25 266 GLU A N 1
ATOM 2130 C CA . GLU A 1 266 ? -4.066 -4.344 31.963 1.00 96.25 266 GLU A CA 1
ATOM 2131 C C . GLU A 1 266 ? -2.975 -5.211 32.626 1.00 96.25 266 GLU A C 1
ATOM 2133 O O . GLU A 1 266 ? -2.887 -5.273 33.853 1.00 96.25 266 GLU A O 1
ATOM 2138 N N . GLN A 1 267 ? -2.152 -5.902 31.833 1.00 93.62 267 GLN A N 1
ATOM 2139 C CA . GLN A 1 267 ? -1.058 -6.752 32.317 1.00 93.62 267 GLN A CA 1
ATOM 2140 C C . GLN A 1 267 ? 0.297 -6.034 32.412 1.00 93.62 267 GLN A C 1
ATOM 2142 O O . GLN A 1 267 ? 1.237 -6.630 32.947 1.00 93.62 267 GLN A O 1
ATOM 2147 N N . LYS A 1 268 ? 0.432 -4.827 31.850 1.00 82.75 268 LYS A N 1
ATOM 2148 C CA . LYS A 1 268 ? 1.665 -4.024 31.894 1.00 82.75 268 LYS A CA 1
ATOM 2149 C C . LYS A 1 268 ? 1.620 -3.018 33.042 1.00 82.75 268 LYS A C 1
ATOM 2151 O O . LYS A 1 268 ? 2.701 -2.802 33.634 1.00 82.75 268 LYS A O 1
#

Foldseek 3Di:
DDDDDDDPPVVVCLVDVDPPPPPPPPDDDDDDDDDDDDDDDPPPQQFFDPVVVVLLVLLQVLQLVPDAAAKKKKKKWKDFQFDPDPDPPDDDPATKIKIKIFGAHRVQWTAWIWIFIAGPVGDTQWIWTDHDQWIAIPNVRDIGGDDIDHDGFDPPCVVVQSSASQWDWDWDADPVRFIKIKIKGKDADPDFADDPRYNPHATWGMKMKIWIARSNRSHTAKIWIWTAHPVRDIDGRMIMGMDMDPPDDDDPVRVVVVVVVVVSVVVD

Radius of gyration: 21.67 Å; Cα contacts (8 Å, |Δi|>4): 487; chains: 1; bounding box: 60×45×55 Å